Protein AF-A0A4V1XM93-F1 (afdb_monomer_lite)

Sequence (215 aa):
MLFSTPATPYTLFYTGSITNSMTAAALSLLIDNSSDYSNVTWTTPIPRLLREDFILGGEWSLNHITFEDALRRRTGYPRHDLAVTGSARKSLRNLRNQPMSAKPHARYQYCNKMYGAVGYPIETLTGSRLGDSSHSDLLQHHGGIHLAPHAVASDVEGPGSLTLSTVLDYAKYLRVMMREADPMSKAGLRELKTPRMLTALHPRSFVGYANYALG

Structure (mmCIF, N/CA/C/O backbone):
data_AF-A0A4V1XM93-F1
#
_entry.id   AF-A0A4V1XM93-F1
#
loop_
_atom_site.group_PDB
_atom_site.id
_atom_site.type_symbol
_atom_site.label_atom_id
_atom_site.label_alt_id
_atom_site.label_comp_id
_atom_site.label_asym_id
_atom_site.label_entity_id
_atom_site.label_seq_id
_atom_site.pdbx_PDB_ins_code
_atom_site.Cartn_x
_atom_site.Cartn_y
_atom_site.Cartn_z
_atom_site.occupancy
_atom_site.B_iso_or_equiv
_atom_site.auth_seq_id
_atom_site.auth_comp_id
_atom_site.auth_asym_id
_atom_site.auth_atom_id
_atom_site.pdbx_PDB_model_num
ATOM 1 N N . MET A 1 1 ? 8.455 14.456 -27.091 1.00 42.34 1 MET A N 1
ATOM 2 C CA . MET A 1 1 ? 9.880 14.147 -27.333 1.00 42.34 1 MET A CA 1
ATOM 3 C C . MET A 1 1 ? 10.019 12.636 -27.355 1.00 42.34 1 MET A C 1
ATOM 5 O O . MET A 1 1 ? 9.644 12.010 -26.374 1.00 42.34 1 MET A O 1
ATOM 9 N N . LEU A 1 2 ? 10.450 12.050 -28.471 1.00 47.94 2 LEU A N 1
ATOM 10 C CA . LEU A 1 2 ? 10.818 10.632 -28.529 1.00 47.94 2 LEU A CA 1
ATOM 11 C C . LEU A 1 2 ? 12.283 10.533 -28.105 1.00 47.94 2 LEU A C 1
ATOM 13 O O . LEU A 1 2 ? 13.138 11.188 -28.697 1.00 47.94 2 LEU A O 1
ATOM 17 N N . PHE A 1 3 ? 12.547 9.794 -27.032 1.00 60.62 3 PHE A N 1
ATOM 18 C CA . PHE A 1 3 ? 13.890 9.611 -26.497 1.00 60.62 3 PHE A CA 1
ATOM 19 C C . PHE A 1 3 ? 14.729 8.829 -27.516 1.00 60.62 3 PHE A C 1
ATOM 21 O O . PHE A 1 3 ? 14.397 7.699 -27.858 1.00 60.62 3 PHE A O 1
ATOM 28 N N . SER A 1 4 ? 15.802 9.440 -28.021 1.00 82.06 4 SER A N 1
ATOM 29 C CA . SER A 1 4 ? 16.770 8.820 -28.939 1.00 82.06 4 SER A CA 1
ATOM 30 C C . SER A 1 4 ? 17.682 7.796 -28.254 1.00 82.06 4 SER A C 1
ATOM 32 O O . SER A 1 4 ? 18.459 7.114 -28.918 1.00 82.06 4 SER A O 1
ATOM 34 N N . THR A 1 5 ? 17.586 7.673 -26.930 1.00 87.06 5 THR A N 1
ATOM 35 C CA . THR A 1 5 ? 18.328 6.702 -26.128 1.00 87.06 5 THR A CA 1
ATOM 36 C C . THR A 1 5 ? 17.585 5.362 -26.097 1.00 87.06 5 THR A C 1
ATOM 38 O O . THR A 1 5 ? 16.437 5.328 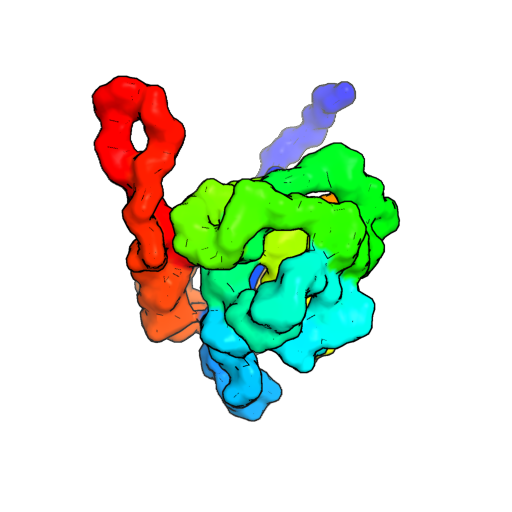-25.644 1.00 87.06 5 THR A O 1
ATOM 41 N N . PRO A 1 6 ? 18.212 4.247 -26.518 1.00 90.44 6 PRO A N 1
ATOM 42 C CA . PRO A 1 6 ? 17.618 2.921 -26.398 1.00 90.44 6 PRO A CA 1
ATOM 43 C C . PRO A 1 6 ? 17.316 2.561 -24.941 1.00 90.44 6 PRO A C 1
ATOM 45 O O . PRO A 1 6 ? 18.121 2.814 -24.043 1.00 90.44 6 PRO A O 1
ATOM 48 N N . ALA A 1 7 ? 16.167 1.928 -24.706 1.00 89.75 7 ALA A N 1
ATOM 49 C CA . ALA A 1 7 ? 15.867 1.350 -23.405 1.00 89.75 7 ALA A CA 1
ATOM 50 C C . ALA A 1 7 ? 16.825 0.185 -23.109 1.00 89.75 7 ALA A C 1
ATOM 52 O O . ALA A 1 7 ? 17.124 -0.634 -23.979 1.00 89.75 7 ALA A O 1
ATOM 53 N N . THR A 1 8 ? 17.276 0.094 -21.863 1.00 90.75 8 THR A N 1
ATOM 54 C CA . THR A 1 8 ? 18.123 -0.991 -21.357 1.00 90.75 8 THR A CA 1
ATOM 55 C C . THR A 1 8 ? 17.427 -1.680 -20.182 1.00 90.75 8 THR A C 1
ATOM 57 O O . THR A 1 8 ? 16.473 -1.126 -19.627 1.00 90.75 8 THR A O 1
ATOM 60 N N . PRO A 1 9 ? 17.907 -2.849 -19.724 1.00 86.69 9 PRO A N 1
ATOM 61 C CA . PRO A 1 9 ? 17.371 -3.484 -18.522 1.00 86.69 9 PRO A CA 1
ATOM 62 C C . PRO A 1 9 ? 17.448 -2.627 -17.247 1.00 86.69 9 PRO A C 1
ATOM 64 O O . PRO A 1 9 ? 16.732 -2.907 -16.291 1.00 86.69 9 PRO A O 1
ATOM 67 N N . TYR A 1 10 ? 18.286 -1.586 -17.242 1.00 82.25 10 TYR A N 1
ATOM 68 C CA . TYR A 1 10 ? 18.469 -0.643 -16.135 1.00 82.25 10 TYR A CA 1
ATOM 69 C C . TYR A 1 10 ? 17.648 0.643 -16.294 1.00 82.25 10 TYR A C 1
ATOM 71 O O . TYR A 1 10 ? 17.675 1.505 -15.420 1.00 82.25 10 TYR A O 1
ATOM 79 N N . THR A 1 11 ? 16.929 0.803 -17.410 1.00 81.00 11 THR A N 1
ATOM 80 C CA . THR A 1 11 ? 16.047 1.953 -17.610 1.00 81.00 11 THR A CA 1
ATOM 81 C C . THR A 1 11 ? 14.931 1.934 -16.568 1.00 81.00 11 THR A C 1
ATOM 83 O O . THR A 1 11 ? 14.305 0.902 -16.326 1.00 81.00 11 THR A O 1
ATOM 86 N N . LEU A 1 12 ? 14.687 3.095 -15.962 1.00 79.81 12 LEU A N 1
ATOM 87 C CA . LEU A 1 12 ? 13.629 3.293 -14.982 1.00 79.81 12 LEU A CA 1
ATOM 88 C C . LEU A 1 12 ? 12.298 3.587 -15.672 1.00 79.81 12 LEU A C 1
ATOM 90 O O . LEU A 1 12 ? 12.212 4.467 -16.528 1.00 79.81 12 LEU A O 1
ATOM 94 N N . PHE A 1 13 ? 11.255 2.874 -15.257 1.00 77.06 13 PHE A N 1
ATOM 95 C CA . PHE A 1 13 ? 9.895 3.024 -15.762 1.00 77.06 13 PHE A CA 1
ATOM 96 C C . PHE A 1 13 ? 8.937 3.378 -14.636 1.00 77.06 13 PHE A C 1
ATOM 98 O O . PHE A 1 13 ? 8.994 2.774 -13.567 1.00 77.06 13 PHE A O 1
ATOM 105 N N . TYR A 1 14 ? 7.998 4.287 -14.901 1.00 73.06 14 TYR A N 1
ATOM 106 C CA . TYR A 1 14 ? 6.828 4.462 -14.045 1.00 73.06 14 TYR A CA 1
ATOM 107 C C . TYR A 1 14 ? 6.003 3.177 -14.048 1.00 73.06 14 TYR A C 1
ATOM 109 O O . TYR A 1 14 ? 5.502 2.759 -15.090 1.00 73.06 14 TYR A O 1
ATOM 117 N N . THR A 1 15 ? 5.859 2.551 -12.882 1.00 71.56 15 THR A N 1
ATOM 118 C CA . THR A 1 15 ? 5.181 1.249 -12.772 1.00 71.56 15 THR A CA 1
ATOM 119 C C . THR A 1 15 ? 3.669 1.362 -12.555 1.00 71.56 15 THR A C 1
ATOM 121 O O . THR A 1 15 ? 2.949 0.366 -12.645 1.00 71.56 15 THR A O 1
ATOM 124 N N . GLY A 1 16 ? 3.157 2.576 -12.325 1.00 74.50 16 GLY A N 1
ATOM 125 C CA . GLY A 1 16 ? 1.724 2.827 -12.177 1.00 74.50 16 GLY A CA 1
ATOM 126 C C . GLY A 1 16 ? 1.102 1.959 -11.083 1.00 74.50 16 GLY A C 1
ATOM 127 O O . GLY A 1 16 ? 1.649 1.801 -9.999 1.00 74.50 16 GLY A O 1
ATOM 128 N N . SER A 1 17 ? -0.042 1.338 -11.370 1.0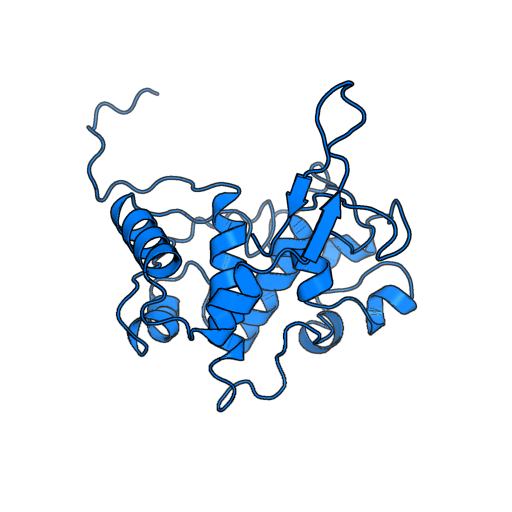0 78.69 17 SER A N 1
ATOM 129 C CA . SER A 1 17 ? -0.763 0.531 -10.377 1.00 78.69 17 SER A CA 1
ATOM 130 C C . SER A 1 17 ? -0.048 -0.752 -9.939 1.00 78.69 17 SER A C 1
ATOM 132 O O . SER A 1 17 ? -0.497 -1.356 -8.970 1.00 78.69 17 SER A O 1
ATOM 134 N N . ILE A 1 18 ? 1.061 -1.155 -10.573 1.00 77.44 18 ILE A N 1
ATOM 135 C CA . ILE A 1 18 ? 1.904 -2.256 -10.071 1.00 77.44 18 ILE A CA 1
ATOM 136 C C . ILE A 1 18 ? 2.469 -1.909 -8.686 1.00 77.44 18 ILE A C 1
ATOM 138 O O . ILE A 1 18 ? 2.634 -2.802 -7.852 1.00 77.44 18 ILE A O 1
ATOM 142 N N . THR A 1 19 ? 2.671 -0.616 -8.399 1.00 77.06 19 THR A N 1
ATOM 143 C CA . THR A 1 19 ? 3.063 -0.128 -7.073 1.00 77.06 19 THR A CA 1
ATOM 144 C C . THR A 1 19 ? 2.167 -0.685 -5.964 1.00 77.06 19 THR A C 1
ATOM 146 O O . THR A 1 19 ? 2.676 -1.049 -4.912 1.00 77.06 19 THR A O 1
ATOM 149 N N . ASN A 1 20 ? 0.865 -0.865 -6.215 1.00 83.69 20 ASN A N 1
ATOM 150 C CA . ASN A 1 20 ? -0.083 -1.407 -5.239 1.00 83.69 20 ASN A CA 1
ATOM 151 C C . ASN A 1 20 ? 0.343 -2.785 -4.703 1.00 83.69 20 ASN A C 1
ATOM 153 O O . ASN A 1 20 ? 0.299 -3.034 -3.499 1.00 83.69 20 ASN A O 1
ATOM 157 N N . SER A 1 21 ? 0.773 -3.672 -5.602 1.00 83.62 21 SER A N 1
ATOM 158 C CA . SER A 1 21 ? 1.198 -5.033 -5.263 1.00 83.62 21 SER A CA 1
ATOM 159 C C . SER A 1 21 ? 2.528 -5.030 -4.499 1.00 83.62 21 SER A C 1
ATOM 161 O O . SER A 1 21 ? 2.705 -5.764 -3.526 1.00 83.62 21 SER A O 1
ATOM 163 N N . MET A 1 22 ? 3.437 -4.118 -4.860 1.00 81.12 22 MET A N 1
ATOM 164 C CA . MET A 1 22 ? 4.691 -3.911 -4.130 1.00 81.12 22 MET A CA 1
ATOM 165 C C . MET A 1 22 ? 4.457 -3.322 -2.730 1.00 81.12 22 MET A C 1
ATOM 167 O O . MET A 1 22 ? 5.090 -3.764 -1.778 1.00 81.12 22 MET A O 1
ATOM 171 N N . THR A 1 23 ? 3.519 -2.383 -2.570 1.00 83.69 23 THR A N 1
ATOM 172 C CA . THR A 1 23 ? 3.128 -1.840 -1.258 1.00 83.69 23 THR A CA 1
ATOM 173 C C . THR A 1 23 ? 2.527 -2.922 -0.360 1.00 83.69 23 THR A C 1
ATOM 175 O O . THR A 1 23 ? 2.854 -2.982 0.823 1.00 83.69 23 THR A O 1
ATOM 178 N N . ALA A 1 24 ? 1.692 -3.810 -0.910 1.00 87.50 24 ALA A N 1
ATOM 179 C CA . ALA A 1 24 ? 1.161 -4.950 -0.163 1.00 87.50 24 ALA A CA 1
ATOM 180 C C . ALA A 1 24 ? 2.278 -5.917 0.272 1.00 87.50 24 ALA A C 1
ATOM 182 O O . ALA A 1 24 ? 2.291 -6.367 1.416 1.00 87.50 24 ALA A O 1
ATOM 183 N N . ALA A 1 25 ? 3.249 -6.184 -0.606 1.00 85.44 25 ALA A N 1
ATOM 184 C CA . ALA A 1 25 ? 4.416 -7.001 -0.278 1.00 85.44 25 ALA A CA 1
ATOM 185 C C . ALA A 1 25 ? 5.298 -6.365 0.809 1.00 85.44 25 ALA A C 1
ATOM 187 O O . ALA A 1 25 ? 5.724 -7.059 1.729 1.00 85.44 25 ALA A O 1
ATOM 188 N N . ALA A 1 26 ? 5.515 -5.048 0.760 1.00 83.19 26 ALA A N 1
ATOM 189 C CA . ALA A 1 26 ? 6.246 -4.327 1.800 1.00 83.19 26 ALA A CA 1
ATOM 190 C C . ALA A 1 26 ? 5.540 -4.419 3.163 1.00 83.19 26 ALA A C 1
ATOM 192 O O . ALA A 1 26 ? 6.191 -4.675 4.173 1.00 83.19 26 ALA A O 1
ATOM 193 N N . LEU A 1 27 ? 4.205 -4.293 3.195 1.00 86.88 27 LEU A N 1
ATOM 194 C CA . LEU A 1 27 ? 3.438 -4.514 4.423 1.00 86.88 27 LEU A CA 1
ATOM 195 C C . LEU A 1 27 ? 3.586 -5.955 4.929 1.00 86.88 27 LEU A C 1
ATOM 197 O O . LEU A 1 27 ? 3.751 -6.160 6.127 1.00 86.88 27 LEU A O 1
ATOM 201 N N . SER A 1 28 ? 3.548 -6.943 4.030 1.00 89.31 28 SER A N 1
ATOM 202 C CA . SER A 1 28 ? 3.735 -8.350 4.400 1.00 89.31 28 SER A CA 1
ATOM 203 C C . SER A 1 28 ? 5.084 -8.582 5.077 1.00 89.31 28 SER A C 1
ATOM 205 O O . SER A 1 28 ? 5.140 -9.264 6.091 1.00 89.31 28 SER A O 1
ATOM 207 N N . LEU A 1 29 ? 6.156 -7.998 4.539 1.00 85.56 29 LEU A N 1
ATOM 208 C CA . LEU A 1 29 ? 7.497 -8.104 5.117 1.00 85.56 29 LEU A CA 1
ATOM 209 C C . LEU A 1 29 ? 7.592 -7.408 6.478 1.00 85.56 29 LEU A C 1
ATOM 211 O O . LEU A 1 29 ? 8.213 -7.938 7.394 1.00 85.56 29 LEU A O 1
ATOM 215 N N . LEU A 1 30 ? 6.934 -6.255 6.631 1.00 85.56 30 LEU A N 1
ATOM 216 C CA . LEU A 1 30 ? 6.854 -5.551 7.910 1.00 85.56 30 LEU A CA 1
ATOM 217 C C . LEU A 1 30 ? 6.145 -6.397 8.981 1.00 85.56 30 LEU A C 1
ATOM 219 O O . LEU A 1 30 ? 6.604 -6.450 10.116 1.00 85.56 30 LEU A O 1
ATOM 223 N N . ILE A 1 31 ? 5.046 -7.068 8.615 1.00 89.88 31 ILE A N 1
ATOM 224 C CA . ILE A 1 31 ? 4.292 -7.967 9.506 1.00 89.88 31 ILE A CA 1
ATOM 225 C C . ILE A 1 31 ? 5.114 -9.216 9.852 1.00 89.88 31 ILE A C 1
ATOM 227 O O . ILE A 1 31 ? 5.106 -9.651 11.002 1.00 89.88 31 ILE A O 1
ATOM 231 N N . ASP A 1 32 ? 5.829 -9.780 8.875 1.00 85.75 32 ASP A N 1
ATOM 232 C CA . ASP A 1 32 ? 6.702 -10.938 9.084 1.00 85.75 32 ASP A CA 1
ATOM 233 C C . ASP A 1 32 ? 7.858 -10.607 10.049 1.00 85.75 32 ASP A C 1
ATOM 235 O O . ASP A 1 32 ? 8.253 -11.461 10.845 1.00 85.75 32 ASP A O 1
ATOM 239 N N . ASN A 1 33 ? 8.351 -9.360 10.061 1.00 82.56 33 ASN A N 1
ATOM 240 C CA . ASN A 1 33 ? 9.288 -8.865 11.075 1.00 82.56 33 ASN A CA 1
ATOM 241 C C . ASN A 1 33 ? 8.564 -8.467 12.381 1.00 82.56 33 ASN A C 1
ATOM 243 O O . ASN A 1 33 ? 8.658 -7.343 12.886 1.00 82.56 33 ASN A O 1
ATOM 247 N N . SER A 1 34 ? 7.830 -9.418 12.961 1.00 79.38 34 SER A N 1
ATOM 248 C CA . SER A 1 34 ? 7.050 -9.196 14.180 1.00 79.38 34 SER A CA 1
ATOM 249 C C . SER A 1 34 ? 7.910 -8.897 15.414 1.00 79.38 34 SER A C 1
ATOM 251 O O . SER A 1 34 ? 7.378 -8.402 16.404 1.00 79.38 34 SER A O 1
ATOM 253 N N . SER A 1 35 ? 9.214 -9.202 15.390 1.00 81.44 35 SER A N 1
ATOM 254 C CA . SER A 1 35 ? 10.149 -8.834 16.465 1.00 81.44 35 SER A CA 1
ATOM 255 C C . SER A 1 35 ? 10.233 -7.323 16.649 1.00 81.44 35 SER A C 1
ATOM 257 O O . SER A 1 35 ? 10.148 -6.846 17.780 1.00 81.44 35 SER A O 1
ATOM 259 N N . ASP A 1 36 ? 10.319 -6.583 15.543 1.00 80.94 36 ASP A N 1
ATOM 260 C CA . ASP A 1 36 ? 10.442 -5.125 15.564 1.00 80.94 36 ASP A CA 1
ATOM 261 C C . ASP A 1 36 ? 9.067 -4.435 15.478 1.00 80.94 36 ASP A C 1
ATOM 263 O O . ASP A 1 36 ? 8.883 -3.335 16.002 1.00 80.94 36 ASP A O 1
ATOM 267 N N . TYR A 1 37 ? 8.069 -5.100 14.876 1.00 85.50 37 TYR A N 1
ATOM 268 C CA . TYR A 1 37 ? 6.752 -4.522 14.565 1.00 85.50 37 TYR A CA 1
ATOM 269 C C . TYR A 1 37 ? 5.565 -5.355 15.081 1.00 85.50 37 TYR A C 1
ATOM 271 O O . TYR A 1 37 ? 4.537 -5.480 14.417 1.00 85.50 37 TYR A O 1
ATOM 279 N N . SER A 1 38 ? 5.668 -5.903 16.297 1.00 85.44 38 SER A N 1
ATOM 280 C CA . SER A 1 38 ? 4.661 -6.802 16.910 1.00 85.44 38 SER A CA 1
ATOM 281 C C . SER A 1 38 ? 3.220 -6.265 16.980 1.00 85.44 38 SER A C 1
ATOM 283 O O . SER A 1 38 ? 2.271 -7.032 17.138 1.00 85.44 38 SER A O 1
ATOM 285 N N . ASN A 1 39 ? 3.023 -4.951 16.870 1.00 86.88 39 ASN A N 1
ATOM 286 C CA . ASN A 1 39 ? 1.716 -4.294 16.889 1.00 86.88 39 ASN A CA 1
ATOM 287 C C . ASN A 1 39 ? 1.097 -4.090 15.489 1.00 86.88 39 ASN A C 1
ATOM 289 O O . ASN A 1 39 ? -0.008 -3.538 15.378 1.00 86.88 39 ASN A O 1
ATOM 293 N N . VAL A 1 40 ? 1.784 -4.515 14.427 1.00 91.62 40 VAL A N 1
ATOM 294 C CA . VAL A 1 40 ? 1.336 -4.383 13.040 1.00 91.62 40 VAL A CA 1
ATOM 295 C C . VAL A 1 40 ? 0.886 -5.739 12.511 1.00 91.62 40 VAL A C 1
ATOM 297 O O . VAL A 1 40 ? 1.632 -6.706 12.466 1.00 91.62 40 VAL A O 1
ATOM 300 N N . THR A 1 41 ? -0.373 -5.798 12.094 1.00 94.00 41 THR A N 1
ATOM 301 C CA . THR A 1 41 ? -1.022 -6.966 11.494 1.00 94.00 41 THR A CA 1
ATOM 302 C C . THR A 1 41 ? -1.909 -6.494 10.345 1.00 94.00 41 THR A C 1
ATOM 304 O O . THR A 1 41 ? -2.243 -5.308 10.263 1.00 94.00 41 THR A O 1
ATOM 307 N N . TRP A 1 42 ? -2.374 -7.408 9.492 1.00 94.12 42 TRP A N 1
ATOM 308 C CA . TRP A 1 42 ? -3.324 -7.090 8.415 1.00 94.12 42 TRP A CA 1
ATOM 309 C C . TRP A 1 42 ? -4.603 -6.406 8.925 1.00 94.12 42 TRP A C 1
ATOM 311 O O . TRP A 1 42 ? -5.160 -5.529 8.264 1.00 94.12 42 TRP A O 1
ATOM 321 N N . THR A 1 43 ? -5.036 -6.757 10.135 1.00 95.00 43 THR A N 1
ATOM 322 C CA . THR A 1 43 ? -6.234 -6.219 10.791 1.00 95.00 43 THR A CA 1
ATOM 323 C C . THR A 1 43 ? -5.952 -5.017 11.693 1.00 95.00 43 THR A C 1
ATOM 325 O O . THR A 1 43 ? -6.856 -4.544 12.377 1.00 95.00 43 THR A O 1
ATOM 328 N N . THR A 1 44 ? -4.720 -4.501 11.733 1.00 95.38 44 THR A N 1
ATOM 329 C CA . THR A 1 44 ? -4.410 -3.308 12.529 1.00 95.38 44 THR A CA 1
ATOM 330 C C . THR A 1 44 ? -5.149 -2.094 11.945 1.00 95.38 44 THR A C 1
ATOM 332 O O . THR A 1 44 ? -5.014 -1.825 10.747 1.00 95.38 44 THR A O 1
ATOM 335 N N . PRO A 1 45 ? -5.913 -1.333 12.757 1.00 94.50 45 PRO A N 1
ATOM 336 C CA . PRO A 1 45 ? -6.548 -0.106 12.290 1.00 94.50 45 PRO A CA 1
ATOM 337 C C . PRO A 1 45 ? -5.506 0.951 11.906 1.00 94.50 45 PRO A C 1
ATOM 339 O O . PRO A 1 45 ? -4.716 1.381 12.748 1.00 94.50 45 PRO A O 1
ATOM 342 N N . ILE A 1 46 ? -5.530 1.416 10.655 1.00 91.44 46 ILE A N 1
ATOM 343 C CA . ILE A 1 46 ? -4.597 2.437 10.143 1.00 91.44 46 ILE A CA 1
ATOM 344 C C . ILE A 1 46 ? -4.647 3.737 10.974 1.00 91.44 46 ILE A C 1
ATOM 346 O O . ILE A 1 46 ? -3.582 4.264 11.312 1.00 91.44 46 ILE A O 1
ATOM 350 N N . PRO A 1 47 ? -5.829 4.255 11.382 1.00 89.69 47 PRO A N 1
ATOM 351 C CA . PRO A 1 47 ? -5.901 5.472 12.194 1.00 89.69 47 PRO A CA 1
ATOM 352 C C . PRO A 1 47 ? -5.145 5.381 13.528 1.00 89.69 47 PRO A C 1
ATOM 354 O O . PRO A 1 47 ? -4.661 6.395 14.030 1.00 89.69 47 PRO A O 1
ATOM 357 N N . ARG A 1 48 ? -4.970 4.174 14.091 1.00 89.62 48 ARG A N 1
ATOM 358 C CA . ARG A 1 48 ? -4.190 3.968 15.323 1.00 89.62 48 ARG A CA 1
ATOM 359 C C . ARG A 1 48 ? -2.713 4.318 15.133 1.00 89.62 48 ARG A C 1
ATOM 361 O O . ARG A 1 48 ? -2.079 4.747 16.093 1.00 89.62 48 ARG A O 1
ATOM 368 N N . LEU A 1 49 ? -2.190 4.135 13.920 1.00 88.00 49 LEU A N 1
ATOM 369 C CA . LEU A 1 49 ? -0.787 4.366 13.574 1.00 88.00 49 LEU A CA 1
ATOM 370 C C . LEU A 1 49 ? -0.535 5.797 13.088 1.00 88.00 49 LEU A C 1
ATOM 372 O O . LEU A 1 49 ? 0.538 6.339 13.324 1.00 88.00 49 LEU A O 1
ATOM 376 N N . LEU A 1 50 ? -1.522 6.412 12.428 1.00 81.38 50 LEU A N 1
ATOM 377 C CA . LEU A 1 50 ? -1.348 7.690 11.728 1.00 81.38 50 LEU A CA 1
ATOM 378 C C . LEU A 1 50 ? -2.107 8.881 12.319 1.00 81.38 50 LEU A C 1
ATOM 380 O O . LEU A 1 50 ? -1.938 9.981 11.803 1.00 81.38 50 LEU A O 1
ATOM 384 N N . ARG A 1 51 ? -2.948 8.674 13.343 1.00 71.62 51 ARG A N 1
ATOM 385 C CA . ARG A 1 51 ? -3.796 9.659 14.054 1.00 71.62 51 ARG A CA 1
ATOM 386 C C . ARG A 1 51 ? -3.998 11.006 13.338 1.00 71.62 51 ARG A C 1
ATOM 388 O O . ARG A 1 51 ? -4.961 11.164 12.597 1.00 71.62 51 ARG A O 1
ATOM 395 N N . GLU A 1 52 ? -3.090 11.964 13.533 1.00 79.25 52 GLU A N 1
ATOM 396 C CA . GLU A 1 52 ? -3.212 13.344 13.029 1.00 79.25 52 GLU A CA 1
ATOM 397 C C . GLU A 1 52 ? -3.231 13.463 11.494 1.00 79.25 52 GLU A C 1
ATOM 399 O O . GLU A 1 52 ? -3.827 14.385 10.919 1.00 79.25 52 GLU A O 1
ATOM 404 N N . ASP A 1 53 ? -2.569 12.528 10.813 1.00 80.62 53 ASP A N 1
ATOM 405 C CA . ASP A 1 53 ? -2.361 12.534 9.369 1.00 80.62 53 ASP A CA 1
ATOM 406 C C . ASP A 1 53 ? -3.408 11.718 8.601 1.00 80.62 53 ASP A C 1
ATOM 408 O O . ASP A 1 53 ? -3.620 11.978 7.414 1.00 80.62 53 ASP A O 1
ATOM 412 N N . PHE A 1 54 ? -4.124 10.806 9.269 1.00 85.56 54 PHE A N 1
ATOM 413 C CA . PHE A 1 54 ? -5.149 9.963 8.653 1.00 85.56 54 PHE A CA 1
ATOM 414 C C . PHE A 1 54 ? -6.474 10.035 9.412 1.00 85.56 54 PHE A C 1
ATOM 416 O O . PHE A 1 54 ? -6.726 9.294 10.360 1.00 85.56 54 PHE A O 1
ATOM 423 N N . ILE A 1 55 ? -7.341 10.929 8.938 1.00 86.50 55 ILE A N 1
ATOM 424 C CA . ILE A 1 55 ? -8.688 11.134 9.467 1.00 86.50 55 ILE A CA 1
ATOM 425 C C . ILE A 1 55 ? -9.679 10.826 8.344 1.00 86.50 55 ILE A C 1
ATOM 427 O O . ILE A 1 55 ? -9.622 11.434 7.275 1.00 86.50 55 ILE A O 1
ATOM 431 N N . LEU A 1 56 ? -10.571 9.871 8.593 1.00 87.19 56 LEU A N 1
ATOM 432 C CA . LEU A 1 56 ? -11.683 9.492 7.729 1.00 87.19 56 LEU A CA 1
ATOM 433 C C . LEU A 1 56 ? -13.001 10.095 8.231 1.00 87.19 56 LEU A C 1
ATOM 435 O O . LEU A 1 56 ? -13.137 10.491 9.385 1.00 87.19 56 LEU A O 1
ATOM 439 N N . GLY A 1 57 ? -13.989 10.148 7.349 1.00 81.75 57 GLY A N 1
ATOM 440 C CA . GLY A 1 57 ? -15.351 10.532 7.670 1.00 81.75 57 GLY A CA 1
ATOM 441 C C . GLY A 1 57 ? -16.057 9.415 8.433 1.00 81.75 57 GLY A C 1
ATOM 442 O O . GLY A 1 57 ? -16.047 8.257 8.010 1.00 81.75 57 GLY A O 1
ATOM 443 N N . GLY A 1 58 ? -16.709 9.785 9.533 1.00 82.31 58 GLY A N 1
ATOM 444 C CA . GLY A 1 58 ? -17.474 8.875 10.381 1.00 82.31 58 GLY A CA 1
ATOM 445 C C . GLY A 1 58 ? -16.636 8.225 11.484 1.00 82.31 58 GLY A C 1
ATOM 446 O O . GLY A 1 58 ? -15.566 7.668 11.243 1.00 82.31 58 GLY A O 1
ATOM 447 N N . GLU A 1 59 ? -17.174 8.254 12.703 1.00 85.69 59 GLU A N 1
ATOM 448 C CA . GLU A 1 59 ? -16.526 7.734 13.913 1.00 85.69 59 GLU A CA 1
ATOM 449 C C . GLU A 1 59 ? -16.156 6.251 13.799 1.00 85.69 59 GLU A C 1
ATOM 451 O O . GLU A 1 59 ? -15.076 5.838 14.215 1.00 85.69 59 GLU A O 1
ATOM 456 N N . TRP A 1 60 ? -17.009 5.438 13.169 1.00 89.31 60 TRP A N 1
ATOM 457 C CA . TRP A 1 60 ? -16.702 4.025 12.970 1.00 89.31 60 TRP A CA 1
ATOM 458 C C . TRP A 1 60 ? -15.458 3.837 12.089 1.00 89.31 60 TRP A C 1
ATOM 460 O O . TRP A 1 60 ? -14.548 3.100 12.465 1.00 89.31 60 TRP A O 1
ATOM 470 N N . SER A 1 61 ? -15.372 4.539 10.955 1.00 87.31 61 SER A N 1
ATOM 471 C CA . SER A 1 61 ? -14.251 4.405 10.015 1.00 87.31 61 SER A CA 1
ATOM 472 C C . SER A 1 61 ? -12.925 4.849 10.634 1.00 87.31 61 SER A C 1
ATOM 474 O O . SER A 1 61 ? -11.891 4.228 10.394 1.00 87.31 61 SER A O 1
ATOM 476 N N . LEU A 1 62 ? -12.968 5.883 11.477 1.00 86.62 62 LEU A N 1
ATOM 477 C CA . LEU A 1 62 ? -11.819 6.385 12.234 1.00 86.62 62 LEU A CA 1
ATOM 478 C C . LEU A 1 62 ? -11.259 5.396 13.255 1.00 86.62 62 LEU A C 1
ATOM 480 O O . LEU A 1 62 ? -10.114 5.545 13.661 1.00 86.62 62 LEU A O 1
ATOM 484 N N . ASN A 1 63 ? -12.034 4.396 13.663 1.00 89.44 63 ASN A N 1
ATOM 485 C CA . ASN A 1 63 ? -11.613 3.442 14.684 1.00 89.44 63 ASN A CA 1
ATOM 486 C C . ASN A 1 63 ? -11.368 2.031 14.131 1.00 89.44 63 ASN A C 1
ATOM 488 O O . ASN A 1 63 ? -10.616 1.269 14.733 1.00 89.44 63 ASN A O 1
ATOM 492 N N . HIS A 1 64 ? -11.964 1.683 12.984 1.00 92.25 64 HIS A N 1
ATOM 493 C CA . HIS A 1 64 ? -12.047 0.288 12.538 1.00 92.25 64 HIS A CA 1
ATOM 494 C C . HIS A 1 64 ? -11.472 0.007 11.144 1.00 92.25 64 HIS A C 1
ATOM 496 O O . HIS A 1 64 ? -11.324 -1.161 10.805 1.00 92.25 64 HIS A O 1
ATOM 502 N N . ILE A 1 65 ? -11.135 1.015 10.324 1.00 94.25 65 ILE A N 1
ATOM 503 C CA . ILE A 1 65 ? -10.554 0.753 8.993 1.00 94.25 65 ILE A CA 1
ATOM 504 C C . ILE A 1 65 ? -9.137 0.191 9.126 1.00 94.25 65 ILE A C 1
ATOM 506 O O . ILE A 1 65 ? -8.231 0.854 9.637 1.00 94.25 65 ILE A O 1
ATOM 510 N N . THR A 1 66 ? -8.957 -1.029 8.624 1.00 95.50 66 THR A N 1
ATOM 511 C CA . THR A 1 66 ? -7.711 -1.803 8.704 1.00 95.50 66 THR A CA 1
ATOM 512 C C . THR A 1 66 ? -6.847 -1.693 7.444 1.00 95.50 66 THR A C 1
ATOM 514 O O . THR A 1 66 ? -7.297 -1.199 6.404 1.00 95.50 66 THR A O 1
ATOM 517 N N . PHE A 1 67 ? -5.606 -2.192 7.506 1.00 94.38 67 PHE A N 1
ATOM 518 C CA . PHE A 1 67 ? -4.778 -2.378 6.307 1.00 94.38 67 PHE A CA 1
ATOM 519 C C . PHE A 1 67 ? -5.449 -3.288 5.279 1.00 94.38 67 PHE A C 1
ATOM 521 O O . PHE A 1 67 ? -5.466 -2.965 4.089 1.00 94.38 67 PHE A O 1
ATOM 528 N N . GLU A 1 68 ? -6.051 -4.388 5.735 1.00 94.31 68 GLU A N 1
ATOM 529 C CA . GLU A 1 68 ? -6.785 -5.304 4.868 1.00 94.31 68 GLU A CA 1
ATOM 530 C C . GLU A 1 68 ? -7.923 -4.577 4.138 1.00 94.31 68 GLU A C 1
ATOM 532 O O . GLU A 1 68 ? -8.070 -4.736 2.928 1.00 94.31 68 GLU A O 1
ATOM 537 N N . ASP A 1 69 ? -8.678 -3.715 4.829 1.00 94.56 69 ASP A N 1
ATOM 538 C CA . ASP A 1 69 ? -9.763 -2.920 4.239 1.00 94.56 69 ASP A CA 1
ATOM 539 C C . ASP A 1 69 ? -9.306 -1.970 3.139 1.00 94.56 69 ASP A C 1
ATOM 541 O O . ASP A 1 69 ? -9.986 -1.835 2.112 1.00 94.56 69 ASP A O 1
ATOM 545 N N . ALA A 1 70 ? -8.167 -1.313 3.354 1.00 92.25 70 ALA A N 1
ATOM 546 C CA . ALA A 1 70 ? -7.563 -0.412 2.386 1.00 92.25 70 ALA A CA 1
ATOM 547 C C . ALA A 1 70 ? -7.078 -1.175 1.143 1.00 92.25 70 ALA A C 1
ATOM 549 O O . ALA A 1 70 ? -7.457 -0.821 0.021 1.00 92.25 70 ALA A O 1
ATOM 550 N N . LEU A 1 71 ? -6.327 -2.264 1.337 1.00 91.38 71 LEU A N 1
ATOM 551 C CA . LEU A 1 71 ? -5.789 -3.096 0.255 1.00 91.38 71 LEU A CA 1
ATOM 552 C C . LEU A 1 71 ? -6.895 -3.768 -0.562 1.00 91.38 71 LEU A C 1
ATOM 554 O O . LEU A 1 71 ? -6.848 -3.785 -1.792 1.00 91.38 71 LEU A O 1
ATOM 558 N N . ARG A 1 72 ? -7.952 -4.244 0.101 1.00 90.44 72 ARG A N 1
ATOM 559 C CA . ARG A 1 72 ? -9.120 -4.832 -0.561 1.00 90.44 72 ARG A CA 1
ATOM 560 C C . ARG A 1 72 ? -10.128 -3.787 -1.049 1.00 90.44 72 ARG A C 1
ATOM 562 O O . ARG A 1 72 ? -11.201 -4.161 -1.494 1.00 90.44 72 ARG A O 1
ATOM 569 N N . ARG A 1 73 ? -9.837 -2.479 -1.009 1.00 90.19 73 ARG A N 1
ATOM 570 C CA . ARG A 1 73 ? -10.710 -1.431 -1.590 1.00 90.19 73 ARG A CA 1
ATOM 571 C C . ARG A 1 73 ? -12.127 -1.392 -0.988 1.00 90.19 73 ARG A C 1
ATOM 573 O O . ARG A 1 73 ? -13.107 -1.155 -1.699 1.00 90.19 73 ARG A O 1
ATOM 580 N N . ARG A 1 74 ? -12.263 -1.651 0.317 1.00 92.06 74 ARG A N 1
ATOM 581 C CA . ARG A 1 74 ? -13.561 -1.784 1.020 1.00 92.06 74 ARG A CA 1
ATOM 582 C C . ARG A 1 74 ? -13.796 -0.704 2.072 1.00 92.06 74 ARG A C 1
ATOM 584 O O . ARG A 1 74 ? -14.606 -0.885 2.973 1.00 92.06 74 ARG A O 1
ATOM 591 N N . THR A 1 75 ? -13.139 0.439 1.938 1.00 92.81 75 THR A N 1
ATOM 592 C CA . THR A 1 75 ? -13.225 1.538 2.911 1.00 92.81 75 THR A CA 1
ATOM 593 C C . THR A 1 75 ? -14.444 2.447 2.725 1.00 92.81 75 THR A C 1
ATOM 595 O O . THR A 1 75 ? -14.719 3.266 3.592 1.00 92.81 75 THR A O 1
ATOM 598 N N . GLY A 1 76 ? -15.179 2.325 1.611 1.00 92.19 76 GLY A N 1
ATOM 599 C CA . GLY A 1 76 ? -16.318 3.200 1.275 1.00 92.19 76 GLY A CA 1
ATOM 600 C C . GLY A 1 76 ? -15.933 4.505 0.559 1.00 92.19 76 GLY A C 1
ATOM 601 O O . GLY A 1 76 ? -16.805 5.278 0.140 1.00 92.19 76 GLY A O 1
ATOM 602 N N . TYR A 1 77 ? -14.630 4.738 0.378 1.00 91.75 77 TYR A N 1
ATOM 603 C CA . TYR A 1 77 ? -14.093 5.881 -0.352 1.00 91.75 77 TYR A CA 1
ATOM 604 C C . TYR A 1 77 ? -13.962 5.579 -1.851 1.00 91.75 77 TYR A C 1
ATOM 606 O O . TYR A 1 77 ? -13.286 4.617 -2.223 1.00 91.75 77 TYR A O 1
ATOM 614 N N . PRO A 1 78 ? -14.578 6.386 -2.734 1.00 89.38 78 PRO A N 1
ATOM 615 C CA . PRO A 1 78 ? -14.322 6.321 -4.167 1.00 89.38 78 PRO A CA 1
ATOM 616 C C . PRO A 1 78 ? -12.950 6.927 -4.523 1.00 89.38 78 PRO A C 1
ATOM 618 O O . PRO A 1 78 ? -12.166 7.326 -3.664 1.00 89.38 78 PRO A O 1
ATOM 621 N N . ARG A 1 79 ? -12.651 6.990 -5.822 1.00 83.94 79 ARG A N 1
ATOM 622 C CA . ARG A 1 79 ? -11.351 7.413 -6.361 1.00 83.94 79 ARG A CA 1
ATOM 623 C C . ARG A 1 79 ? -10.867 8.793 -5.891 1.00 83.94 79 ARG A C 1
ATOM 625 O O . ARG A 1 79 ? -9.720 8.921 -5.474 1.00 83.94 79 ARG A O 1
ATOM 632 N N . HIS A 1 80 ? -11.745 9.800 -5.926 1.00 85.06 80 HIS A N 1
ATOM 633 C CA . HIS A 1 80 ? -11.407 11.209 -5.666 1.00 85.06 80 HIS A CA 1
ATOM 634 C C . HIS A 1 80 ? -10.183 11.706 -6.466 1.00 85.06 80 HIS A C 1
ATOM 636 O O . HIS A 1 80 ? -9.361 12.453 -5.934 1.00 85.06 80 HIS A O 1
ATOM 642 N N . ASP A 1 81 ? -10.053 11.298 -7.734 1.00 78.75 81 ASP A N 1
ATOM 643 C CA . ASP A 1 81 ? -8.864 11.580 -8.561 1.00 78.75 81 ASP A CA 1
ATOM 644 C C . ASP A 1 81 ? -8.602 13.087 -8.722 1.00 78.75 81 ASP A C 1
ATOM 646 O O . ASP A 1 81 ? -7.459 13.529 -8.710 1.00 78.75 81 ASP A O 1
ATOM 650 N N . LEU A 1 82 ? -9.663 13.901 -8.774 1.00 78.88 82 LEU A N 1
ATOM 651 C CA . LEU A 1 82 ? -9.562 15.360 -8.899 1.00 78.88 82 LEU A CA 1
ATOM 652 C C . LEU A 1 82 ? -9.194 16.072 -7.588 1.00 78.88 82 LEU A C 1
ATOM 654 O O . LEU A 1 82 ? -8.870 17.257 -7.604 1.00 78.88 82 LEU A O 1
ATOM 658 N N . ALA A 1 83 ? -9.216 15.376 -6.447 1.00 80.56 83 ALA A N 1
ATOM 659 C CA . ALA A 1 83 ? -8.796 15.924 -5.158 1.00 80.56 83 ALA A CA 1
ATOM 660 C C . ALA A 1 83 ? -7.266 15.859 -5.023 1.00 80.56 83 ALA A C 1
ATOM 662 O O . ALA A 1 83 ? -6.720 15.212 -4.119 1.00 80.56 83 ALA A O 1
ATOM 663 N N . VAL A 1 84 ? -6.585 16.483 -5.982 1.00 70.38 84 VAL A N 1
ATOM 664 C CA . VAL A 1 84 ? -5.131 16.559 -6.064 1.00 70.38 84 VAL A CA 1
ATOM 665 C C . VAL A 1 84 ? -4.629 17.477 -4.965 1.00 70.38 84 VAL A C 1
ATOM 667 O O . VAL A 1 84 ? -5.126 18.585 -4.770 1.00 70.38 84 VAL A O 1
ATOM 670 N N . THR A 1 85 ? -3.623 17.019 -4.236 1.00 67.94 85 THR A N 1
ATOM 671 C CA . THR A 1 85 ? -2.948 17.850 -3.247 1.00 67.94 85 THR A CA 1
ATOM 672 C C . THR A 1 85 ? -1.459 17.680 -3.472 1.00 67.94 85 THR A C 1
ATOM 674 O O . THR A 1 85 ? -1.026 16.557 -3.679 1.00 67.94 85 THR A O 1
ATOM 677 N N . GLY A 1 86 ? -0.691 18.768 -3.460 1.00 67.75 86 GLY A N 1
ATOM 678 C CA . GLY A 1 86 ? 0.736 18.755 -3.803 1.00 67.75 86 GLY A CA 1
ATOM 679 C C . GLY A 1 86 ? 1.662 18.118 -2.759 1.00 67.75 86 GLY A C 1
ATOM 680 O O . GLY A 1 86 ? 2.799 18.557 -2.652 1.00 67.75 86 GLY A O 1
ATOM 681 N N . SER A 1 87 ? 1.180 17.184 -1.927 1.00 71.75 87 SER A N 1
ATOM 682 C CA . SER A 1 87 ? 2.052 16.181 -1.302 1.00 71.75 87 SER A CA 1
ATOM 683 C C . SER A 1 87 ? 1.303 14.910 -0.896 1.00 71.75 87 SER A C 1
ATOM 685 O O . SER A 1 87 ? 0.082 14.895 -0.701 1.00 71.75 87 SER A O 1
ATOM 687 N N . ALA A 1 88 ? 2.066 13.840 -0.674 1.00 71.56 88 ALA A N 1
ATOM 688 C CA . ALA A 1 88 ? 1.595 12.576 -0.115 1.00 71.56 88 ALA A CA 1
ATOM 689 C C . ALA A 1 88 ? 0.816 12.752 1.208 1.00 71.56 88 ALA A C 1
ATOM 691 O O . ALA A 1 88 ? -0.340 12.343 1.340 1.00 71.56 88 ALA A O 1
ATOM 692 N N . ARG A 1 89 ? 1.430 13.448 2.171 1.00 77.75 89 ARG A N 1
ATOM 693 C CA . ARG A 1 89 ? 0.839 13.741 3.485 1.00 77.75 89 ARG A CA 1
ATOM 694 C C . ARG A 1 89 ? -0.416 14.608 3.380 1.00 77.75 89 ARG A C 1
ATOM 696 O O . ARG A 1 89 ? -1.400 14.356 4.072 1.00 77.75 89 ARG A O 1
ATOM 703 N N . LYS A 1 90 ? -0.408 15.622 2.505 1.00 82.69 90 LYS A N 1
ATOM 704 C CA . LYS A 1 90 ? -1.592 16.458 2.251 1.00 82.69 90 LYS A CA 1
ATOM 705 C C . LYS A 1 90 ? -2.728 15.627 1.650 1.00 82.69 90 LYS A C 1
ATOM 707 O O . LYS A 1 90 ? -3.877 15.835 2.032 1.00 82.69 90 LYS A O 1
ATOM 712 N N . SER A 1 91 ? -2.411 14.647 0.802 1.00 80.62 91 SER A N 1
ATOM 713 C CA . SER A 1 91 ? -3.413 13.809 0.133 1.00 80.62 91 SER A CA 1
ATOM 714 C C . SER A 1 91 ? -4.141 12.922 1.134 1.00 80.62 91 SER A C 1
ATOM 716 O O . SER A 1 91 ? -5.364 12.803 1.062 1.00 80.62 91 SER A O 1
ATOM 718 N N . LEU A 1 92 ? -3.408 12.374 2.108 1.00 84.12 92 LEU A N 1
ATOM 719 C CA . LEU A 1 92 ? -3.982 11.606 3.215 1.00 84.12 92 LEU A CA 1
ATOM 720 C C . LEU A 1 92 ? -4.803 12.479 4.154 1.00 84.12 92 LEU A C 1
ATOM 722 O O . LEU A 1 92 ? -5.957 12.158 4.431 1.00 84.12 92 LEU A O 1
ATOM 726 N N . ARG A 1 93 ? -4.267 13.633 4.567 1.00 88.06 93 ARG A N 1
ATOM 727 C CA . ARG A 1 93 ? -5.008 14.573 5.417 1.00 88.06 93 ARG A CA 1
ATOM 728 C C . ARG A 1 93 ? -6.311 15.023 4.774 1.00 88.06 93 ARG A C 1
ATOM 730 O O . ARG A 1 93 ? -7.296 15.191 5.489 1.00 88.06 93 ARG A O 1
ATOM 737 N N . ASN A 1 94 ? -6.322 15.200 3.453 1.00 88.50 94 ASN A N 1
ATOM 738 C CA . ASN A 1 94 ? -7.494 15.652 2.717 1.00 88.50 94 ASN A CA 1
ATOM 739 C C . ASN A 1 94 ? -8.624 14.609 2.667 1.00 88.50 94 ASN A C 1
ATOM 741 O O . ASN A 1 94 ? -9.750 14.993 2.370 1.00 88.50 94 ASN A O 1
ATOM 745 N N . LEU A 1 95 ? -8.384 13.333 3.015 1.00 88.38 95 LEU A N 1
ATOM 746 C CA . LEU A 1 95 ? -9.449 12.320 3.127 1.00 88.38 95 LEU A CA 1
ATOM 747 C C . LEU A 1 95 ? -10.543 12.712 4.131 1.00 88.38 95 LEU A C 1
ATOM 749 O O . LEU A 1 95 ? -11.697 12.329 3.941 1.00 88.38 95 LEU A O 1
ATOM 753 N N . ARG A 1 96 ? -10.217 13.551 5.126 1.00 89.38 96 ARG A N 1
ATOM 754 C CA . ARG A 1 96 ? -11.192 14.115 6.077 1.00 89.38 96 ARG A CA 1
ATOM 755 C C . ARG A 1 96 ? -12.245 15.001 5.406 1.00 89.38 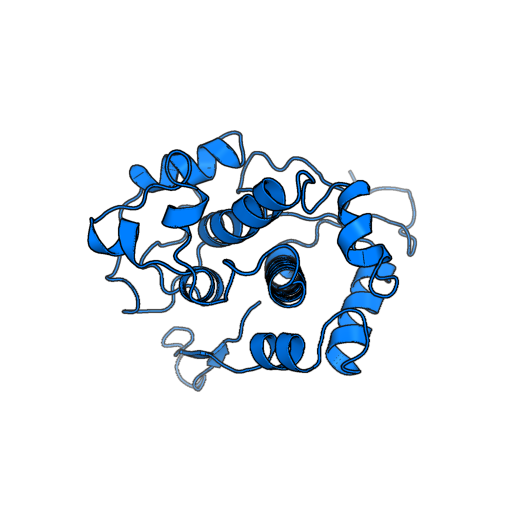96 ARG A C 1
ATOM 757 O O . ARG A 1 96 ? -13.347 15.138 5.920 1.00 89.38 96 ARG A O 1
ATOM 764 N N . ASN A 1 97 ? -11.900 15.581 4.256 1.00 90.44 97 ASN A N 1
ATOM 765 C CA . ASN A 1 97 ? -12.763 16.464 3.473 1.00 90.44 97 ASN A CA 1
ATOM 766 C C . ASN A 1 97 ? -13.439 15.734 2.303 1.00 90.44 97 ASN A C 1
ATOM 768 O O . ASN A 1 97 ? -14.134 16.364 1.511 1.00 90.44 97 ASN A O 1
ATOM 772 N N . GLN A 1 98 ? -13.197 14.429 2.137 1.00 89.56 98 GLN A N 1
ATOM 773 C CA . GLN A 1 98 ? -13.736 13.654 1.025 1.00 89.56 98 GLN A CA 1
ATOM 774 C C . GLN A 1 98 ? -14.922 12.797 1.494 1.00 89.56 98 GLN A C 1
ATOM 776 O O . GLN A 1 98 ? -14.789 12.059 2.475 1.00 89.56 98 GLN A O 1
ATOM 781 N N . PRO A 1 99 ? -16.083 12.866 0.819 1.00 90.31 99 PRO A N 1
ATOM 782 C CA . PRO A 1 99 ? -17.250 12.095 1.219 1.00 90.31 99 PRO A CA 1
ATOM 783 C C . PRO A 1 99 ? -17.104 10.616 0.852 1.00 90.31 99 PRO A C 1
ATOM 785 O O . PRO A 1 99 ? -16.756 10.264 -0.277 1.00 90.31 99 PRO A O 1
ATOM 788 N N . MET A 1 100 ? -17.475 9.739 1.785 1.00 91.94 100 MET A N 1
ATOM 789 C CA . MET A 1 100 ? -17.727 8.334 1.467 1.00 91.94 100 MET A CA 1
ATOM 790 C C . MET A 1 100 ? -18.944 8.220 0.547 1.00 91.94 100 MET A C 1
ATOM 792 O O . MET A 1 100 ? -19.925 8.944 0.694 1.00 91.94 100 MET A O 1
ATOM 796 N N . SER A 1 101 ? -18.908 7.264 -0.378 1.00 91.94 101 SER A N 1
ATOM 797 C CA . SER A 1 101 ? -20.041 6.989 -1.281 1.00 91.94 101 SER A CA 1
ATOM 798 C C . SER A 1 101 ? -20.774 5.688 -0.948 1.00 91.94 101 SER A C 1
ATOM 800 O O . SER A 1 101 ? -21.764 5.347 -1.595 1.00 91.94 101 SER A O 1
ATOM 802 N N . ALA A 1 102 ? -20.264 4.931 0.022 1.00 91.44 102 ALA A N 1
ATOM 803 C CA . ALA A 1 102 ? -20.871 3.723 0.551 1.00 91.44 102 ALA A CA 1
ATOM 804 C C . ALA A 1 102 ? -20.394 3.493 1.989 1.00 91.44 102 ALA A C 1
ATOM 806 O O . ALA A 1 102 ? -19.358 4.020 2.397 1.00 91.44 102 ALA A O 1
ATOM 807 N N . LYS A 1 103 ? -21.128 2.674 2.747 1.00 91.88 103 LYS A N 1
ATOM 808 C CA . LYS A 1 103 ? -20.639 2.186 4.041 1.00 91.88 103 LYS A CA 1
ATOM 809 C C . LYS A 1 103 ? -19.363 1.351 3.831 1.00 91.88 103 LYS A C 1
ATOM 811 O O . LYS A 1 103 ? -19.246 0.693 2.786 1.00 91.88 103 LYS A O 1
ATOM 816 N N . PRO A 1 104 ? -18.440 1.325 4.806 1.00 92.06 104 PRO A N 1
ATOM 817 C CA . PRO A 1 104 ? -17.354 0.357 4.818 1.00 92.06 104 PRO A CA 1
ATOM 818 C C . PRO A 1 104 ? -17.885 -1.053 4.567 1.00 92.06 104 PRO A C 1
ATOM 820 O O . PRO A 1 104 ? -18.981 -1.411 4.996 1.00 92.06 104 PRO A O 1
ATOM 823 N N . HIS A 1 105 ? -17.133 -1.824 3.791 1.00 91.31 105 HIS A N 1
ATOM 824 C CA . HIS A 1 105 ? -17.471 -3.190 3.397 1.00 91.31 105 HIS A CA 1
ATOM 825 C C . HIS A 1 105 ? -18.786 -3.342 2.615 1.00 91.31 105 HIS A C 1
ATOM 827 O O . HIS A 1 105 ? -19.260 -4.457 2.443 1.00 91.31 105 HIS A O 1
ATOM 833 N N . ALA A 1 106 ? -19.387 -2.280 2.082 1.00 89.94 106 ALA A N 1
ATOM 834 C CA . ALA A 1 106 ? -20.589 -2.442 1.262 1.00 89.94 106 ALA A CA 1
ATOM 835 C C . ALA A 1 106 ? -20.258 -2.925 -0.161 1.00 89.94 106 ALA A C 1
ATOM 837 O O . ALA A 1 106 ? -20.878 -3.852 -0.677 1.00 89.94 106 ALA A O 1
ATOM 838 N N . ARG A 1 107 ? -19.252 -2.324 -0.811 1.00 88.31 107 ARG A N 1
ATOM 839 C CA . ARG A 1 107 ? -18.873 -2.621 -2.207 1.00 88.31 107 ARG A CA 1
ATOM 840 C C . ARG A 1 107 ? -17.394 -2.356 -2.472 1.00 88.31 107 ARG A C 1
ATOM 842 O O . ARG A 1 107 ? -16.752 -1.644 -1.708 1.00 88.31 107 ARG A O 1
ATOM 849 N N . TYR A 1 108 ? -16.873 -2.937 -3.548 1.00 89.81 108 TYR A N 1
ATOM 850 C CA . TYR A 1 108 ? -15.530 -2.648 -4.051 1.00 89.81 108 TYR A CA 1
ATOM 851 C C . TYR A 1 108 ? -15.451 -1.215 -4.592 1.00 89.81 108 TYR A C 1
ATOM 853 O O . TYR A 1 108 ? -16.284 -0.834 -5.419 1.00 89.81 108 TYR A O 1
ATOM 861 N N . GLN A 1 109 ? -14.455 -0.435 -4.159 1.00 89.75 109 GLN A N 1
ATOM 862 C CA . GLN A 1 109 ? -14.217 0.925 -4.652 1.00 89.75 109 GLN A CA 1
ATOM 863 C C . GLN A 1 109 ? -12.727 1.218 -4.813 1.00 89.75 109 GLN A C 1
ATOM 865 O O . GLN A 1 109 ? -12.006 1.448 -3.844 1.00 89.75 109 GLN A O 1
ATOM 870 N N . TYR A 1 110 ? -12.265 1.243 -6.062 1.00 83.50 110 TYR A N 1
ATOM 871 C CA . TYR A 1 110 ? -10.893 1.621 -6.375 1.00 83.50 110 TYR A CA 1
ATOM 872 C C . TYR A 1 110 ? -10.605 3.042 -5.851 1.00 83.50 110 TYR A C 1
ATOM 874 O O . TYR A 1 110 ? -11.305 3.983 -6.209 1.00 83.50 110 TYR A O 1
ATOM 882 N N . CYS A 1 111 ? -9.580 3.195 -5.014 1.00 86.44 111 CYS A N 1
ATOM 883 C CA . CYS A 1 111 ? -9.119 4.468 -4.452 1.00 86.44 111 CYS A CA 1
ATOM 884 C C . CYS A 1 111 ? -7.592 4.439 -4.273 1.00 86.44 111 CYS A C 1
ATOM 886 O O . CYS A 1 111 ? -7.092 3.606 -3.515 1.00 86.44 111 CYS A O 1
ATOM 888 N N . ASN A 1 112 ? -6.847 5.297 -4.984 1.00 80.88 112 ASN A N 1
ATOM 889 C CA . ASN A 1 112 ? -5.375 5.360 -4.881 1.00 80.88 112 ASN A CA 1
ATOM 890 C C . ASN A 1 112 ? -4.923 5.922 -3.528 1.00 80.88 112 ASN A C 1
ATOM 892 O O . ASN A 1 112 ? -3.970 5.428 -2.932 1.00 80.88 112 ASN A O 1
ATOM 896 N N . LYS A 1 113 ? -5.674 6.882 -2.977 1.00 84.00 113 LYS A N 1
ATOM 897 C CA . LYS A 1 113 ? -5.360 7.512 -1.685 1.00 84.00 113 LYS A CA 1
ATOM 898 C C . LYS A 1 113 ? -5.337 6.504 -0.527 1.00 84.00 113 LYS A C 1
ATOM 900 O O . LYS A 1 113 ? -4.591 6.694 0.426 1.00 84.00 113 LYS A O 1
ATOM 905 N N . MET A 1 114 ? -6.101 5.411 -0.628 1.00 86.94 114 MET A N 1
ATOM 906 C CA . MET A 1 114 ? -6.089 4.328 0.364 1.00 86.94 114 MET A CA 1
ATOM 907 C C . MET A 1 114 ? -4.825 3.466 0.302 1.00 86.94 114 MET A C 1
ATOM 909 O O . MET A 1 114 ? -4.389 2.994 1.341 1.00 86.94 114 MET A O 1
ATOM 913 N N . TYR A 1 115 ? -4.184 3.318 -0.860 1.00 84.06 115 TYR A N 1
ATOM 914 C CA . TYR A 1 115 ? -2.846 2.709 -0.933 1.00 84.06 115 TYR A CA 1
ATOM 915 C C . TYR A 1 115 ? -1.784 3.646 -0.364 1.00 84.06 115 TYR A C 1
ATOM 917 O O . TYR A 1 115 ? -0.890 3.195 0.345 1.00 84.06 115 TYR A O 1
ATOM 925 N N . GLY A 1 116 ? -1.987 4.956 -0.541 1.00 80.62 116 GLY A N 1
ATOM 926 C CA . GLY A 1 116 ? -1.317 5.993 0.240 1.00 80.62 116 GLY A CA 1
ATOM 927 C C . GLY A 1 116 ? -1.347 5.719 1.750 1.00 80.62 116 GLY A C 1
ATOM 928 O O . GLY A 1 116 ? -0.341 5.805 2.447 1.00 80.62 116 GLY A O 1
ATOM 929 N N . ALA A 1 117 ? -2.525 5.364 2.265 1.00 86.19 117 ALA A N 1
ATOM 930 C CA . ALA A 1 117 ? -2.738 5.106 3.687 1.00 86.19 117 ALA A CA 1
ATOM 931 C C . ALA A 1 117 ? -2.107 3.792 4.175 1.00 86.19 117 ALA A C 1
ATOM 933 O O . ALA A 1 117 ? -1.932 3.621 5.377 1.00 86.19 117 ALA A O 1
ATOM 934 N N . VAL A 1 118 ? -1.758 2.884 3.257 1.00 87.69 118 VAL A N 1
ATOM 935 C CA . VAL A 1 118 ? -1.000 1.661 3.551 1.00 87.69 118 VAL A CA 1
ATOM 936 C C . VAL A 1 118 ? 0.502 1.925 3.505 1.00 87.69 118 VAL A C 1
ATOM 938 O O . VAL A 1 118 ? 1.222 1.423 4.360 1.00 87.69 118 VAL A O 1
ATOM 941 N N . GLY A 1 119 ? 0.979 2.723 2.545 1.00 82.56 119 GLY A N 1
ATOM 942 C CA . GLY A 1 119 ? 2.399 3.045 2.413 1.00 82.56 119 GLY A CA 1
ATOM 943 C C . GLY A 1 119 ? 2.912 3.969 3.518 1.00 82.56 119 GLY A C 1
ATOM 944 O O . GLY A 1 119 ? 3.958 3.702 4.099 1.00 82.56 119 GLY A O 1
ATOM 945 N N . TYR A 1 120 ? 2.157 5.011 3.882 1.00 82.75 120 TYR A N 1
ATOM 946 C CA . TYR A 1 120 ? 2.612 6.007 4.864 1.00 82.75 120 TYR A CA 1
ATOM 947 C C . TYR A 1 120 ? 2.985 5.446 6.249 1.00 82.75 120 TYR A C 1
ATOM 949 O O . TYR A 1 120 ? 4.023 5.848 6.780 1.00 82.75 120 TYR A O 1
ATOM 957 N N . PRO A 1 121 ? 2.209 4.525 6.862 1.00 83.94 121 PRO A N 1
ATOM 958 C CA . PRO A 1 121 ? 2.607 3.886 8.113 1.00 83.94 121 PRO A CA 1
ATOM 959 C C . PRO A 1 121 ? 3.910 3.104 7.977 1.00 83.94 121 PRO A C 1
ATOM 961 O O . PRO A 1 121 ? 4.731 3.172 8.882 1.00 83.94 121 PRO A O 1
ATOM 964 N N . ILE A 1 122 ? 4.117 2.403 6.856 1.00 81.50 122 ILE A N 1
ATOM 965 C CA . ILE A 1 122 ? 5.343 1.633 6.608 1.00 81.50 122 ILE A CA 1
ATOM 966 C C . ILE A 1 122 ? 6.538 2.587 6.602 1.00 81.50 122 ILE A C 1
ATOM 968 O O . ILE A 1 122 ? 7.499 2.373 7.332 1.00 81.50 122 ILE A O 1
ATOM 972 N N . GLU A 1 123 ? 6.455 3.693 5.863 1.00 78.19 123 GLU A N 1
ATOM 973 C CA . GLU A 1 123 ? 7.523 4.703 5.830 1.00 78.19 123 GLU A CA 1
ATOM 974 C C . GLU A 1 123 ? 7.770 5.337 7.204 1.00 78.19 123 GLU A C 1
ATOM 976 O O . GLU A 1 123 ? 8.910 5.562 7.601 1.00 78.19 123 GLU A O 1
ATOM 981 N N . THR A 1 124 ? 6.700 5.592 7.959 1.00 80.50 124 THR A N 1
ATOM 982 C CA . THR A 1 124 ? 6.787 6.212 9.286 1.00 80.50 124 THR A CA 1
ATOM 983 C C . THR A 1 124 ? 7.428 5.277 10.315 1.00 80.50 124 THR A C 1
ATOM 985 O O . THR A 1 124 ? 8.241 5.721 11.119 1.00 80.50 124 THR A O 1
ATOM 988 N N . LEU A 1 125 ? 7.079 3.988 10.293 1.00 81.88 125 LEU A N 1
ATOM 989 C CA . LEU A 1 125 ? 7.584 2.981 11.235 1.00 81.88 125 LEU A CA 1
ATOM 990 C C . LEU A 1 125 ? 9.026 2.562 10.937 1.00 81.88 125 LEU A C 1
ATOM 992 O O . LEU A 1 125 ? 9.776 2.232 11.850 1.00 81.88 125 LEU A O 1
ATOM 996 N N . THR A 1 126 ? 9.409 2.565 9.664 1.00 76.25 126 THR A N 1
ATOM 997 C CA . THR A 1 126 ? 10.747 2.152 9.211 1.00 76.25 126 THR A CA 1
ATOM 998 C C . THR A 1 126 ? 11.730 3.320 9.128 1.00 76.25 126 THR A C 1
ATOM 1000 O O . THR A 1 126 ? 12.932 3.110 8.996 1.00 76.25 126 THR A O 1
ATOM 1003 N N . GLY A 1 127 ? 11.235 4.563 9.172 1.00 75.50 127 GLY A N 1
ATOM 1004 C CA . GLY A 1 127 ? 12.049 5.770 9.026 1.00 75.50 127 GLY A CA 1
ATOM 1005 C C . GLY A 1 127 ? 12.630 5.976 7.621 1.00 75.50 127 GLY A C 1
ATOM 1006 O O . GLY A 1 127 ? 13.436 6.883 7.435 1.00 75.50 127 GLY A O 1
ATOM 1007 N N . SER A 1 128 ? 12.230 5.165 6.636 1.00 67.00 128 SER A N 1
ATOM 1008 C CA . SER A 1 128 ? 12.715 5.217 5.250 1.00 67.00 128 SER A CA 1
ATOM 1009 C C . SER A 1 128 ? 11.542 5.233 4.278 1.00 67.00 128 SER A C 1
ATOM 1011 O O . SER A 1 128 ? 10.584 4.484 4.459 1.00 67.00 128 SER A O 1
ATOM 1013 N N . ARG A 1 129 ? 11.605 6.032 3.207 1.00 67.62 129 ARG A N 1
ATOM 1014 C CA . ARG A 1 129 ? 10.529 6.034 2.201 1.00 67.62 129 ARG A CA 1
ATOM 1015 C C . ARG A 1 129 ? 10.543 4.736 1.417 1.00 67.62 129 ARG A C 1
ATOM 1017 O O . ARG A 1 129 ? 11.619 4.259 1.086 1.00 67.62 129 ARG A O 1
ATOM 1024 N N . LEU A 1 130 ? 9.381 4.221 1.022 1.00 62.88 130 LEU A N 1
ATOM 1025 C CA . LEU A 1 130 ? 9.292 2.979 0.246 1.00 62.88 130 LEU A CA 1
ATOM 1026 C C . LEU A 1 130 ? 10.124 3.051 -1.042 1.00 62.88 130 LEU A C 1
ATOM 1028 O O . LEU A 1 130 ? 10.593 2.016 -1.500 1.00 62.88 130 LEU A O 1
ATOM 1032 N N . GLY A 1 131 ? 10.310 4.258 -1.598 1.00 53.81 131 GLY A N 1
ATOM 1033 C CA . GLY A 1 131 ? 11.126 4.527 -2.784 1.00 53.81 131 GLY A CA 1
ATOM 1034 C C . GLY A 1 131 ? 12.542 5.062 -2.561 1.00 53.81 131 GLY A C 1
ATOM 1035 O O . GLY A 1 131 ? 13.223 5.424 -3.524 1.00 53.81 131 GLY A O 1
ATOM 1036 N N . ASP A 1 132 ? 13.005 5.131 -1.319 1.00 53.47 132 ASP A N 1
ATOM 1037 C CA . ASP A 1 132 ? 14.402 5.463 -1.069 1.00 53.47 132 ASP A CA 1
ATOM 1038 C C . ASP A 1 132 ? 15.256 4.203 -1.210 1.00 53.47 132 ASP A C 1
ATOM 1040 O O . ASP A 1 132 ? 14.889 3.113 -0.766 1.00 53.47 132 ASP A O 1
ATOM 1044 N N . SER A 1 133 ? 16.450 4.356 -1.782 1.00 42.25 133 SER A N 1
ATOM 1045 C CA . SER A 1 133 ? 17.428 3.271 -1.852 1.00 42.25 133 SER A CA 1
ATOM 1046 C C . SER A 1 133 ? 17.855 2.773 -0.466 1.00 42.25 133 SER A C 1
ATOM 1048 O O . SER A 1 133 ? 18.397 1.686 -0.390 1.00 42.25 133 SER A O 1
ATOM 1050 N N . SER A 1 134 ? 17.600 3.497 0.629 1.00 34.53 134 SER A N 1
ATOM 1051 C CA . SER A 1 134 ? 17.831 3.029 2.008 1.00 34.53 134 SER A CA 1
ATOM 1052 C C . SER A 1 134 ? 16.748 2.076 2.525 1.00 34.53 134 SER A C 1
ATOM 1054 O O . SER A 1 134 ? 17.025 1.232 3.367 1.00 34.53 134 SER A O 1
ATOM 1056 N N . HIS A 1 135 ? 15.521 2.134 1.993 1.00 43.41 135 HIS A N 1
ATOM 1057 C CA . HIS A 1 135 ? 14.471 1.154 2.315 1.00 43.41 135 HIS A CA 1
ATOM 1058 C C . HIS A 1 135 ? 14.783 -0.221 1.724 1.00 43.41 135 HIS A C 1
ATOM 1060 O O . HIS A 1 135 ? 14.208 -1.237 2.119 1.00 43.41 135 HIS A O 1
ATOM 1066 N N . SER A 1 136 ? 15.757 -0.264 0.811 1.00 42.19 136 SER A N 1
ATOM 1067 C CA . SER A 1 136 ? 16.339 -1.521 0.410 1.00 42.19 136 SER A CA 1
ATOM 1068 C C . SER A 1 136 ? 17.013 -2.236 1.580 1.00 42.19 136 SER A C 1
ATOM 1070 O O . SER A 1 136 ? 17.103 -3.433 1.467 1.00 42.19 136 SER A O 1
ATOM 1072 N N . ASP A 1 137 ? 17.332 -1.637 2.734 1.00 38.78 137 ASP A N 1
ATOM 1073 C CA . ASP A 1 137 ? 17.936 -2.368 3.867 1.00 38.78 137 ASP A CA 1
ATOM 1074 C C . ASP A 1 137 ? 16.972 -3.358 4.558 1.00 38.78 137 ASP A C 1
ATOM 1076 O O . ASP A 1 137 ? 17.377 -4.475 4.885 1.00 38.78 137 ASP A O 1
ATOM 1080 N N . LEU A 1 138 ? 15.671 -3.045 4.659 1.00 44.44 138 LEU A N 1
ATOM 1081 C CA . LEU A 1 138 ? 14.633 -4.002 5.102 1.00 44.44 138 LE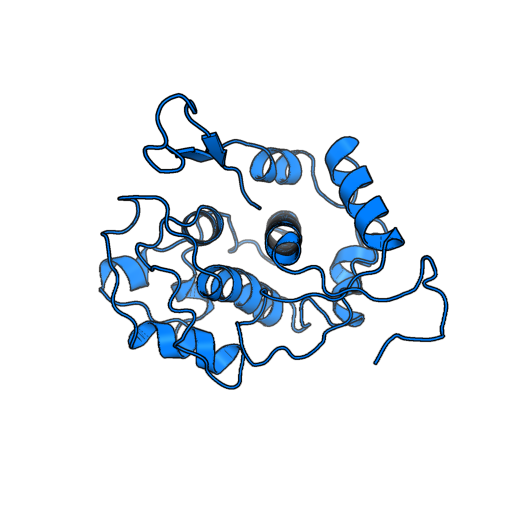U A CA 1
ATOM 1082 C C . LEU A 1 138 ? 14.432 -5.154 4.102 1.00 44.44 138 LEU A C 1
ATOM 1084 O O . LEU A 1 138 ? 14.081 -6.269 4.483 1.00 44.44 138 LEU A O 1
ATOM 1088 N N . LEU A 1 139 ? 14.690 -4.893 2.817 1.00 44.47 139 LEU A N 1
ATOM 1089 C CA . LEU A 1 139 ? 14.595 -5.861 1.718 1.00 44.47 139 LEU A CA 1
ATOM 1090 C C . LEU A 1 139 ? 15.936 -6.559 1.394 1.00 44.47 139 LEU A C 1
ATOM 1092 O O . LEU A 1 139 ? 15.959 -7.615 0.757 1.00 44.47 139 LEU A O 1
ATOM 1096 N N . GLN A 1 140 ? 17.055 -5.982 1.834 1.00 40.47 140 GLN A N 1
ATOM 1097 C CA . GLN A 1 140 ? 18.429 -6.439 1.630 1.00 40.47 140 GLN A CA 1
ATOM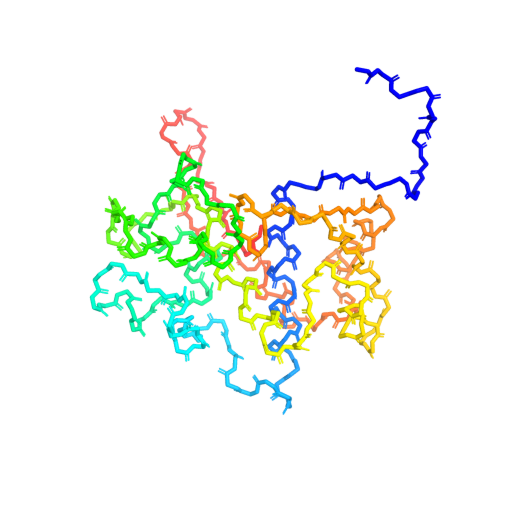 1098 C C . GLN A 1 140 ? 18.805 -7.400 2.751 1.00 40.47 140 GLN A C 1
ATOM 1100 O O . GLN A 1 140 ? 19.336 -8.467 2.446 1.00 40.47 140 GLN A O 1
ATOM 1105 N N . HIS A 1 141 ? 18.475 -7.088 4.013 1.00 40.09 141 HIS A N 1
ATOM 1106 C CA . HIS A 1 141 ? 18.808 -7.953 5.148 1.00 40.09 141 HIS A CA 1
ATOM 1107 C C . HIS A 1 141 ? 18.079 -9.307 5.139 1.00 40.09 141 HIS A C 1
ATOM 1109 O O . HIS A 1 141 ? 18.568 -10.248 5.758 1.00 40.09 141 HIS A O 1
ATOM 1115 N N . HIS A 1 142 ? 16.987 -9.450 4.378 1.00 42.28 142 HIS A N 1
ATOM 1116 C CA . HIS A 1 142 ? 16.181 -10.677 4.336 1.00 42.28 142 HIS A CA 1
ATOM 1117 C C . HIS A 1 142 ? 16.234 -11.486 3.029 1.00 42.28 142 HIS A C 1
ATOM 1119 O O . HIS A 1 142 ? 15.461 -12.427 2.894 1.00 42.28 142 HIS A O 1
ATOM 1125 N N . GLY A 1 143 ? 17.135 -11.203 2.077 1.00 34.91 143 GLY A N 1
ATOM 1126 C CA . GLY A 1 143 ? 17.295 -12.086 0.900 1.00 34.91 143 GLY A CA 1
ATOM 1127 C C . GLY A 1 143 ? 17.444 -11.413 -0.464 1.00 34.91 143 GLY A C 1
ATOM 1128 O O . GLY A 1 143 ? 17.225 -12.055 -1.490 1.00 34.91 143 GLY A O 1
ATOM 1129 N N . GLY A 1 144 ? 17.846 -10.140 -0.517 1.00 31.81 144 GLY A N 1
ATOM 1130 C CA . GLY A 1 144 ? 18.410 -9.565 -1.742 1.00 31.81 144 GLY A CA 1
ATOM 1131 C C . GLY A 1 144 ? 17.410 -9.182 -2.837 1.00 31.81 144 GLY A C 1
ATOM 1132 O O . GLY A 1 144 ? 17.776 -9.186 -4.018 1.00 31.81 144 GLY A O 1
ATOM 1133 N N . ILE A 1 145 ? 16.176 -8.788 -2.496 1.00 38.81 145 ILE A N 1
ATOM 1134 C CA . ILE A 1 145 ? 15.368 -8.036 -3.466 1.00 38.81 145 ILE A CA 1
ATOM 1135 C C . ILE A 1 145 ? 15.734 -6.563 -3.345 1.00 38.81 145 ILE A C 1
ATOM 1137 O O . ILE A 1 145 ? 15.309 -5.860 -2.437 1.00 38.81 145 ILE A O 1
ATOM 1141 N N . HIS A 1 146 ? 16.469 -6.071 -4.335 1.00 37.69 146 HIS A N 1
ATOM 1142 C CA . HIS A 1 146 ? 16.498 -4.648 -4.631 1.00 37.69 146 HIS A CA 1
ATOM 1143 C C . HIS A 1 146 ? 15.129 -4.279 -5.230 1.00 37.69 146 HIS A C 1
ATOM 1145 O O . HIS A 1 146 ? 14.983 -4.169 -6.441 1.00 37.69 146 HIS A O 1
ATOM 1151 N N . LEU A 1 147 ? 14.079 -4.137 -4.410 1.00 40.03 147 LEU A N 1
ATOM 1152 C CA . LEU A 1 147 ? 13.034 -3.193 -4.789 1.00 40.03 147 LEU A CA 1
ATOM 1153 C C . LEU A 1 147 ? 13.695 -1.868 -4.442 1.00 40.03 147 LEU A C 1
ATOM 1155 O O . LEU A 1 147 ? 13.591 -1.394 -3.318 1.00 40.03 147 LEU A O 1
ATOM 1159 N N . ALA A 1 148 ? 14.490 -1.329 -5.357 1.00 38.34 148 ALA A N 1
ATOM 1160 C CA . ALA A 1 148 ? 14.759 0.092 -5.337 1.00 38.34 148 ALA A CA 1
ATOM 1161 C C . ALA A 1 148 ? 13.677 0.688 -6.212 1.00 38.34 148 ALA A C 1
ATOM 1163 O O . ALA A 1 148 ? 13.886 0.817 -7.426 1.00 38.34 148 ALA A O 1
ATOM 1164 N N . PRO A 1 149 ? 12.480 0.989 -5.676 1.00 39.97 149 PRO A N 1
ATOM 1165 C CA . PRO A 1 149 ? 11.626 1.807 -6.462 1.00 39.97 149 PRO A CA 1
ATOM 1166 C C . PRO A 1 149 ? 12.235 3.202 -6.427 1.00 39.97 149 PRO A C 1
ATOM 1168 O O . PRO A 1 149 ? 12.013 3.899 -5.459 1.00 39.97 149 PRO A O 1
ATOM 1171 N N . HIS A 1 150 ? 13.047 3.613 -7.400 1.00 34.75 150 HIS A N 1
ATOM 1172 C CA . HIS A 1 150 ? 13.641 4.950 -7.360 1.00 34.75 150 HIS A CA 1
ATOM 1173 C C . HIS A 1 150 ? 12.515 5.986 -7.217 1.00 34.75 150 HIS A C 1
ATOM 1175 O O . HIS A 1 150 ? 11.666 6.126 -8.102 1.00 34.75 150 HIS A O 1
ATOM 1181 N N . ALA A 1 151 ? 12.438 6.650 -6.063 1.00 36.03 151 ALA A N 1
ATOM 1182 C CA . ALA A 1 151 ? 11.372 7.590 -5.777 1.00 36.03 151 ALA A CA 1
ATOM 1183 C C . ALA A 1 151 ? 11.417 8.734 -6.793 1.00 36.03 151 ALA A C 1
ATOM 1185 O O . ALA A 1 151 ? 12.340 9.546 -6.801 1.00 36.03 151 ALA A O 1
ATOM 1186 N N . VAL A 1 152 ? 10.372 8.853 -7.609 1.00 31.62 152 VAL A N 1
ATOM 1187 C CA . VAL A 1 152 ? 9.920 10.187 -7.992 1.00 31.62 152 VAL A CA 1
ATOM 1188 C C . VAL A 1 152 ? 8.927 10.567 -6.925 1.00 31.62 152 VAL A C 1
ATOM 1190 O O . VAL A 1 152 ? 7.955 9.847 -6.686 1.00 31.62 152 VAL A O 1
ATOM 1193 N N . ALA A 1 153 ? 9.182 11.700 -6.285 1.00 32.25 153 ALA A N 1
ATOM 1194 C CA . ALA A 1 153 ? 8.175 12.421 -5.541 1.00 32.25 153 ALA A CA 1
ATOM 1195 C C . ALA A 1 153 ? 7.006 12.724 -6.493 1.00 32.25 153 ALA A C 1
ATOM 1197 O O . ALA A 1 153 ? 6.938 13.784 -7.105 1.00 32.25 153 ALA A O 1
ATOM 1198 N N . SER A 1 154 ? 6.075 11.785 -6.658 1.00 32.41 154 SER A N 1
ATOM 1199 C CA . SER A 1 154 ? 4.733 12.149 -7.083 1.00 32.41 154 SER A CA 1
ATOM 1200 C C . SER A 1 154 ? 3.999 12.551 -5.816 1.00 32.41 154 SER A C 1
ATOM 1202 O O . SER A 1 154 ? 3.154 11.854 -5.259 1.00 32.41 154 SER A O 1
ATOM 1204 N N . ASP A 1 155 ? 4.339 13.754 -5.376 1.00 38.62 155 ASP A N 1
ATOM 1205 C CA . ASP A 1 155 ? 3.612 14.557 -4.404 1.00 38.62 155 ASP A CA 1
ATOM 1206 C C . ASP A 1 155 ? 2.142 14.801 -4.813 1.00 38.62 155 ASP A C 1
ATOM 1208 O O . ASP A 1 155 ? 1.503 15.692 -4.287 1.00 38.62 155 ASP A O 1
ATOM 1212 N N . VAL A 1 156 ? 1.572 14.040 -5.748 1.00 40.44 156 VAL A N 1
ATOM 1213 C CA . VAL A 1 156 ? 0.292 14.306 -6.403 1.00 40.44 156 VAL A CA 1
ATOM 1214 C C . VAL A 1 156 ? -0.760 13.249 -6.036 1.00 40.44 156 VAL A C 1
ATOM 1216 O O . VAL A 1 156 ? -1.946 13.576 -5.986 1.00 40.44 156 VAL A O 1
ATOM 1219 N N . GLU A 1 157 ? -0.358 12.010 -5.705 1.00 45.78 157 GLU A N 1
ATOM 1220 C CA . GLU A 1 157 ? -1.312 10.906 -5.477 1.00 45.78 157 GLU A CA 1
ATOM 1221 C C . GLU A 1 157 ? -1.217 10.164 -4.129 1.00 45.78 157 GLU A C 1
ATOM 1223 O O . GLU A 1 157 ? -2.172 9.475 -3.760 1.00 45.78 157 GLU A O 1
ATOM 1228 N N . GLY A 1 158 ? -0.174 10.378 -3.324 1.00 43.34 158 GLY A N 1
ATOM 1229 C CA . GLY A 1 158 ? -0.039 9.725 -2.015 1.00 43.34 158 GLY A CA 1
ATOM 1230 C C . GLY A 1 158 ? 1.261 8.925 -1.871 1.00 43.34 158 GLY A C 1
ATOM 1231 O O . GLY A 1 158 ? 1.902 8.595 -2.865 1.00 43.34 158 GLY A O 1
ATOM 1232 N N . PRO A 1 159 ? 1.672 8.588 -0.641 1.00 42.09 159 PRO A N 1
ATOM 1233 C CA . PRO A 1 159 ? 2.836 7.735 -0.404 1.00 42.09 159 PRO A CA 1
ATOM 1234 C C . PRO A 1 159 ? 2.459 6.272 -0.693 1.00 42.09 159 PRO A C 1
ATOM 1236 O O . PRO A 1 159 ? 1.859 5.603 0.139 1.00 42.09 159 PRO A O 1
ATOM 1239 N N . GLY A 1 160 ? 2.733 5.793 -1.910 1.00 47.28 160 GLY A N 1
ATOM 1240 C CA . GLY A 1 160 ? 2.368 4.439 -2.363 1.00 47.28 160 GLY A CA 1
ATOM 1241 C C . GLY A 1 160 ? 1.685 4.362 -3.734 1.00 47.28 160 GLY A C 1
ATOM 1242 O O . GLY A 1 160 ? 1.162 3.310 -4.080 1.00 47.28 160 GLY A O 1
ATOM 1243 N N . SER A 1 161 ? 1.648 5.447 -4.517 1.00 49.03 161 SER A N 1
ATOM 1244 C CA . SER A 1 161 ? 0.939 5.472 -5.810 1.00 49.03 161 SER A CA 1
ATOM 1245 C C . SER A 1 161 ? 1.833 5.426 -7.048 1.00 49.03 161 SER A C 1
ATOM 1247 O O . SER A 1 161 ? 1.336 5.106 -8.126 1.00 49.03 161 SER A O 1
ATOM 1249 N N . LEU A 1 162 ? 3.127 5.743 -6.938 1.00 51.06 162 LEU A N 1
ATOM 1250 C CA . LEU A 1 162 ? 4.002 5.730 -8.107 1.00 51.06 162 LEU A CA 1
ATOM 1251 C C . LEU A 1 162 ? 5.445 5.398 -7.741 1.00 51.06 162 LEU A C 1
ATOM 1253 O O . LEU A 1 162 ? 6.176 6.221 -7.196 1.00 51.06 162 LEU A O 1
ATOM 1257 N N . THR A 1 163 ? 5.854 4.185 -8.083 1.00 59.41 163 THR A N 1
ATOM 1258 C CA . THR A 1 163 ? 7.245 3.751 -7.998 1.00 59.41 163 THR A CA 1
ATOM 1259 C C . THR A 1 163 ? 7.872 3.712 -9.387 1.00 59.41 163 THR A C 1
ATOM 1261 O O . THR A 1 163 ? 7.234 3.256 -10.344 1.00 59.41 163 THR A O 1
ATOM 1264 N N . LEU A 1 164 ? 9.118 4.178 -9.521 1.00 60.72 164 LEU A N 1
ATOM 1265 C CA . LEU A 1 164 ? 9.931 3.819 -10.681 1.00 60.72 164 LEU A CA 1
ATOM 1266 C C . LEU A 1 164 ? 10.567 2.468 -10.430 1.00 60.72 164 LEU A C 1
ATOM 1268 O O . LEU A 1 164 ? 11.066 2.251 -9.343 1.00 60.72 164 LEU A O 1
ATOM 1272 N N . SER A 1 165 ? 10.623 1.583 -11.409 1.00 67.69 165 SER A N 1
ATOM 1273 C CA . SER A 1 165 ? 11.371 0.334 -11.268 1.00 67.69 165 SER A CA 1
ATOM 1274 C C . SER A 1 165 ? 12.084 -0.004 -12.566 1.00 67.69 165 SER A C 1
ATOM 1276 O O . SER A 1 165 ? 11.771 0.550 -13.623 1.00 67.69 165 SER A O 1
ATOM 1278 N N . THR A 1 166 ? 13.050 -0.909 -12.481 1.00 77.81 166 THR A N 1
ATOM 1279 C CA . THR A 1 166 ? 13.670 -1.519 -13.652 1.00 77.81 166 THR A CA 1
ATOM 1280 C C . THR A 1 166 ? 12.926 -2.797 -14.028 1.00 77.81 166 THR A C 1
ATOM 1282 O O . THR A 1 166 ? 12.252 -3.428 -13.207 1.00 77.81 166 THR A O 1
ATOM 1285 N N . VAL A 1 167 ? 13.083 -3.245 -15.274 1.00 81.56 167 VAL A N 1
ATOM 1286 C CA . VAL A 1 167 ? 12.550 -4.555 -15.688 1.00 81.56 167 VAL A CA 1
ATOM 1287 C C . VAL A 1 167 ? 13.196 -5.708 -14.911 1.00 81.56 167 VAL A C 1
ATOM 1289 O O . VAL A 1 167 ? 12.566 -6.747 -14.717 1.00 81.56 167 VAL A O 1
ATOM 1292 N N . LEU A 1 168 ? 14.429 -5.522 -14.425 1.00 78.88 168 LEU A N 1
ATOM 1293 C CA . LEU A 1 168 ? 15.139 -6.512 -13.617 1.00 78.88 168 LEU A CA 1
ATOM 1294 C C . LEU A 1 168 ? 14.495 -6.684 -12.242 1.00 78.88 168 LEU A C 1
ATOM 1296 O O . LEU A 1 168 ? 14.298 -7.816 -11.799 1.00 78.88 168 LEU A O 1
ATOM 1300 N N . ASP A 1 169 ? 14.136 -5.592 -11.577 1.00 74.06 169 ASP A N 1
ATOM 1301 C CA . ASP A 1 169 ? 13.556 -5.659 -10.234 1.00 74.06 169 ASP A CA 1
ATOM 1302 C C . ASP A 1 169 ? 12.127 -6.192 -10.271 1.00 74.06 169 ASP A C 1
ATOM 1304 O O . ASP A 1 169 ? 11.756 -7.032 -9.447 1.00 74.06 169 ASP A O 1
ATOM 1308 N N . TYR A 1 170 ? 11.360 -5.833 -11.303 1.00 78.62 170 TYR A N 1
ATOM 1309 C CA . TYR A 1 170 ? 10.060 -6.452 -11.533 1.00 78.62 170 TYR A CA 1
ATOM 1310 C C . TYR A 1 170 ? 10.175 -7.961 -11.807 1.00 78.62 170 TYR A C 1
ATOM 1312 O O . TYR A 1 170 ? 9.429 -8.756 -11.234 1.00 78.62 170 TYR A O 1
ATOM 1320 N N . ALA A 1 171 ? 11.152 -8.393 -12.612 1.00 84.06 171 ALA A N 1
ATOM 1321 C CA . ALA A 1 171 ? 11.386 -9.815 -12.860 1.00 84.06 171 ALA A CA 1
ATOM 1322 C C . ALA A 1 171 ? 11.786 -10.581 -11.584 1.00 84.06 171 ALA A C 1
ATOM 1324 O O . ALA A 1 171 ? 11.358 -11.724 -11.395 1.00 84.06 171 ALA A O 1
ATOM 1325 N N . LYS A 1 172 ? 12.574 -9.966 -10.689 1.00 81.00 172 LYS A N 1
ATOM 1326 C CA . LYS A 1 172 ? 12.887 -10.535 -9.365 1.00 81.00 172 LYS A CA 1
ATOM 1327 C C . LYS A 1 172 ? 11.628 -10.663 -8.511 1.00 81.00 172 LYS A C 1
ATOM 1329 O O . LYS A 1 172 ? 11.378 -11.744 -7.985 1.00 81.00 172 LYS A O 1
A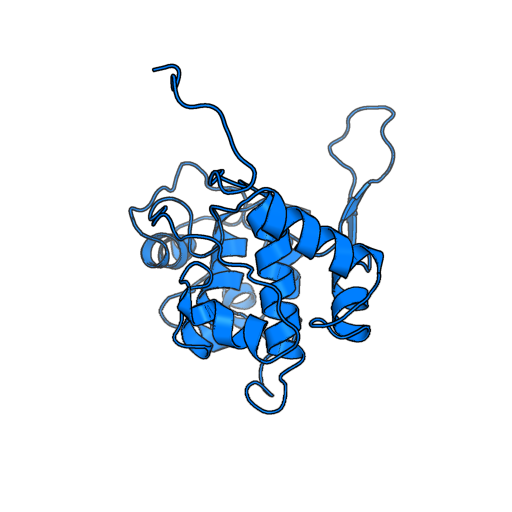TOM 1334 N N . TYR A 1 173 ? 10.816 -9.607 -8.433 1.00 80.81 173 TYR A N 1
ATOM 1335 C CA . TYR A 1 173 ? 9.551 -9.614 -7.695 1.00 80.81 173 TYR A CA 1
ATOM 1336 C C . TYR A 1 173 ? 8.620 -10.738 -8.171 1.00 80.81 173 TYR A C 1
ATOM 1338 O O . TYR A 1 173 ? 8.155 -11.550 -7.371 1.00 80.81 173 TYR A O 1
ATOM 1346 N N . LEU A 1 174 ? 8.424 -10.864 -9.487 1.00 86.00 174 LEU A N 1
ATOM 1347 C CA . LEU A 1 174 ? 7.625 -11.947 -10.063 1.00 86.00 174 LEU A CA 1
ATOM 1348 C C . LEU A 1 174 ? 8.201 -13.326 -9.733 1.00 86.00 174 LEU A C 1
ATOM 1350 O O . LEU A 1 174 ? 7.453 -14.247 -9.414 1.00 86.00 174 LEU A O 1
ATOM 1354 N N . ARG A 1 175 ? 9.527 -13.490 -9.787 1.00 85.19 175 ARG A N 1
ATOM 1355 C CA . ARG A 1 175 ? 10.180 -14.763 -9.458 1.00 85.19 175 ARG A CA 1
ATOM 1356 C C . ARG A 1 175 ? 9.927 -15.169 -8.010 1.00 85.19 175 ARG A C 1
ATOM 1358 O O . ARG A 1 175 ? 9.661 -16.342 -7.773 1.00 85.19 175 ARG A O 1
ATOM 1365 N N . VAL A 1 176 ? 9.980 -14.222 -7.081 1.00 83.19 176 VAL A N 1
ATOM 1366 C CA . VAL A 1 176 ? 9.690 -14.445 -5.657 1.00 83.19 176 VAL A CA 1
ATOM 1367 C C . VAL A 1 176 ? 8.236 -14.877 -5.478 1.00 83.19 176 VAL A C 1
ATOM 1369 O O . VAL A 1 176 ? 7.974 -15.909 -4.865 1.00 83.19 176 VAL A O 1
ATOM 1372 N N . MET A 1 177 ? 7.297 -14.170 -6.114 1.00 84.81 177 MET A N 1
ATOM 1373 C CA . MET A 1 177 ? 5.870 -14.506 -6.064 1.00 84.81 177 MET A CA 1
ATOM 1374 C C . MET A 1 177 ? 5.566 -15.893 -6.648 1.00 84.81 177 MET A C 1
ATOM 1376 O O . MET A 1 177 ? 4.796 -16.654 -6.060 1.00 84.81 177 MET A O 1
ATOM 1380 N N . MET A 1 178 ? 6.183 -16.243 -7.781 1.00 88.50 178 MET A N 1
ATOM 1381 C CA . MET A 1 178 ? 5.979 -17.531 -8.454 1.00 88.50 178 MET A CA 1
ATOM 1382 C C . MET A 1 178 ? 6.639 -18.701 -7.724 1.00 88.50 178 MET A C 1
ATOM 1384 O O . MET A 1 178 ? 6.080 -19.793 -7.704 1.00 88.50 178 MET A O 1
ATOM 1388 N N . ARG A 1 179 ? 7.840 -18.499 -7.169 1.00 88.75 179 ARG A N 1
ATOM 1389 C CA . ARG A 1 179 ? 8.633 -19.573 -6.549 1.00 88.75 179 ARG A CA 1
ATOM 1390 C C . ARG A 1 179 ? 8.418 -19.716 -5.050 1.00 88.75 179 ARG A C 1
ATOM 1392 O O . ARG A 1 179 ? 8.937 -20.666 -4.480 1.00 88.75 179 ARG A O 1
ATOM 1399 N N . GLU A 1 180 ? 7.690 -18.789 -4.435 1.00 87.12 180 GLU A N 1
ATOM 1400 C CA . GLU A 1 180 ? 7.513 -18.726 -2.981 1.00 87.12 180 GLU A CA 1
ATOM 1401 C C . GLU A 1 180 ? 8.843 -18.777 -2.223 1.00 87.12 180 GLU A C 1
ATOM 1403 O O . GLU A 1 180 ? 9.025 -19.553 -1.286 1.00 87.12 180 GLU A O 1
ATOM 1408 N N . ALA A 1 181 ? 9.791 -17.979 -2.710 1.00 77.94 181 ALA A N 1
ATOM 1409 C CA . ALA A 1 181 ? 11.147 -17.908 -2.192 1.00 77.94 181 ALA A CA 1
ATOM 1410 C C . ALA A 1 181 ? 11.326 -16.691 -1.273 1.00 77.94 181 ALA A C 1
ATOM 1412 O O . ALA A 1 181 ? 10.498 -15.777 -1.281 1.00 77.94 181 ALA A O 1
ATOM 1413 N N . ASP A 1 182 ? 12.441 -16.671 -0.541 1.00 75.00 182 ASP A N 1
ATOM 1414 C CA . ASP A 1 182 ? 12.894 -15.511 0.230 1.00 75.00 182 ASP A CA 1
ATOM 1415 C C . ASP A 1 182 ? 12.874 -14.234 -0.628 1.00 75.00 182 ASP A C 1
ATOM 1417 O O . ASP A 1 182 ? 13.071 -14.300 -1.853 1.00 75.00 182 ASP A O 1
ATOM 1421 N N . PRO A 1 183 ? 12.602 -13.061 -0.030 1.00 73.12 183 PRO A N 1
ATOM 1422 C CA . PRO A 1 183 ? 12.625 -12.714 1.391 1.00 73.12 183 PRO A CA 1
ATOM 1423 C C . PRO A 1 183 ? 11.258 -12.789 2.086 1.00 73.12 183 PRO A C 1
ATOM 1425 O O . PRO A 1 183 ? 11.177 -12.571 3.289 1.00 73.12 183 PRO A O 1
ATOM 1428 N N . MET A 1 184 ? 10.169 -13.034 1.349 1.00 78.88 184 MET A N 1
ATOM 1429 C CA . MET A 1 184 ? 8.831 -13.105 1.943 1.00 78.88 184 MET A CA 1
ATOM 1430 C C . MET A 1 184 ? 8.583 -14.487 2.527 1.00 78.88 184 MET A C 1
ATOM 1432 O O . MET A 1 184 ? 8.842 -15.500 1.872 1.00 78.88 184 MET A O 1
ATOM 1436 N N . SER A 1 185 ? 8.006 -14.542 3.727 1.00 86.00 185 SER A N 1
ATOM 1437 C CA . SER A 1 185 ? 7.613 -15.824 4.294 1.00 86.00 185 SER A CA 1
ATOM 1438 C C . SER A 1 185 ? 6.516 -16.476 3.445 1.00 86.00 185 SER A C 1
ATOM 1440 O O . SER A 1 185 ? 5.703 -15.813 2.789 1.00 86.00 185 SER A O 1
ATOM 1442 N N . LYS A 1 186 ? 6.429 -17.809 3.498 1.00 89.25 186 LYS A N 1
ATOM 1443 C CA . LYS A 1 186 ? 5.324 -18.549 2.866 1.00 89.25 186 LYS A CA 1
ATOM 1444 C C . LYS A 1 186 ? 3.958 -18.105 3.393 1.00 89.25 186 LYS A C 1
ATOM 1446 O O . LYS A 1 186 ? 2.985 -18.115 2.642 1.00 89.25 186 LYS A O 1
ATOM 1451 N N . ALA A 1 187 ? 3.880 -17.715 4.667 1.00 89.38 187 ALA A N 1
ATOM 1452 C CA . ALA A 1 187 ? 2.658 -17.196 5.266 1.00 89.38 187 ALA A CA 1
ATOM 1453 C C . ALA A 1 187 ? 2.279 -15.843 4.646 1.00 89.38 187 ALA A C 1
ATOM 1455 O O . ALA A 1 187 ? 1.164 -15.707 4.148 1.00 89.38 187 ALA A O 1
ATOM 1456 N N . GLY A 1 188 ? 3.217 -14.898 4.563 1.00 88.38 188 GLY A N 1
ATOM 1457 C CA . GLY A 1 188 ? 3.012 -13.605 3.911 1.00 88.38 188 GLY A CA 1
ATOM 1458 C C . GLY A 1 188 ? 2.589 -13.736 2.444 1.00 88.38 188 GLY A C 1
ATOM 1459 O O . GLY A 1 188 ? 1.574 -13.185 2.017 1.00 88.38 188 GLY A O 1
ATOM 1460 N N . LEU A 1 189 ? 3.287 -14.583 1.682 1.00 89.31 189 LEU A N 1
ATOM 1461 C CA . LEU A 1 189 ? 2.929 -14.916 0.299 1.00 89.31 189 LEU A CA 1
ATOM 1462 C C . LEU A 1 189 ? 1.526 -15.520 0.176 1.00 89.31 189 LEU A C 1
ATOM 1464 O O . LEU A 1 189 ? 0.796 -15.201 -0.765 1.00 89.31 189 LEU A O 1
ATOM 1468 N N . ARG A 1 190 ? 1.129 -16.385 1.115 1.00 91.38 190 ARG A N 1
ATOM 1469 C CA . ARG A 1 190 ? -0.223 -16.948 1.156 1.00 91.38 190 ARG A CA 1
ATOM 1470 C C . ARG A 1 190 ? -1.259 -15.861 1.416 1.00 91.38 190 ARG A C 1
ATOM 1472 O O . ARG A 1 190 ? -2.274 -15.834 0.721 1.00 91.38 190 ARG A O 1
ATOM 1479 N N . GLU A 1 191 ? -1.011 -14.960 2.362 1.00 92.19 191 GLU A N 1
ATOM 1480 C CA . GLU A 1 191 ? -1.926 -13.860 2.682 1.00 92.19 191 GLU A CA 1
ATOM 1481 C C . GLU A 1 191 ? -2.148 -12.940 1.473 1.00 92.19 191 GLU A C 1
ATOM 1483 O O . GLU A 1 191 ? -3.297 -12.576 1.202 1.00 92.19 191 GLU A O 1
ATOM 1488 N N . LEU A 1 192 ? -1.081 -12.644 0.714 1.00 89.75 192 LEU A N 1
ATOM 1489 C CA . LEU A 1 192 ? -1.120 -11.829 -0.506 1.00 89.75 192 LEU A CA 1
ATOM 1490 C C . LEU A 1 192 ? -1.916 -12.482 -1.642 1.00 89.75 192 LEU A C 1
ATOM 1492 O O . LEU A 1 192 ? -2.681 -11.803 -2.326 1.00 89.75 192 LEU A O 1
ATOM 1496 N N . LYS A 1 193 ? -1.744 -13.794 -1.847 1.00 89.88 193 LYS A N 1
ATOM 1497 C CA . LYS A 1 193 ? -2.377 -14.541 -2.949 1.00 89.88 193 LYS A CA 1
ATOM 1498 C C . LYS A 1 193 ? -3.801 -14.997 -2.642 1.00 89.88 193 LYS A C 1
ATOM 1500 O O . LYS A 1 193 ? -4.539 -15.338 -3.565 1.00 89.88 193 LYS A O 1
ATOM 1505 N N . THR A 1 194 ? -4.187 -15.045 -1.368 1.00 89.94 194 THR A N 1
ATOM 1506 C CA . THR A 1 194 ? -5.513 -15.522 -0.962 1.00 89.94 194 THR A CA 1
ATOM 1507 C C . THR A 1 194 ? -6.590 -14.546 -1.445 1.00 89.94 194 THR A C 1
ATOM 1509 O O . THR A 1 194 ? -6.562 -13.374 -1.057 1.00 89.94 194 THR A O 1
ATOM 1512 N N . PRO A 1 195 ? -7.568 -14.992 -2.258 1.00 88.00 195 PRO A N 1
ATOM 1513 C CA . PRO A 1 195 ? -8.688 -14.148 -2.658 1.00 88.00 195 PRO A CA 1
ATOM 1514 C C . PRO A 1 195 ? -9.482 -13.688 -1.432 1.00 88.00 195 PRO A C 1
ATOM 1516 O O . PRO A 1 195 ? -9.945 -14.511 -0.645 1.00 88.00 195 PRO A O 1
ATOM 1519 N N . ARG A 1 196 ? -9.664 -12.373 -1.273 1.00 85.06 196 ARG A N 1
ATOM 1520 C CA . ARG A 1 196 ? -10.394 -11.783 -0.130 1.00 85.06 196 ARG A CA 1
ATOM 1521 C C . ARG A 1 196 ? -11.813 -11.369 -0.480 1.00 85.06 196 ARG A C 1
ATOM 1523 O O . ARG A 1 196 ? -12.614 -11.077 0.404 1.00 85.06 196 ARG A O 1
ATOM 1530 N N . MET A 1 197 ? -12.120 -11.287 -1.771 1.00 82.75 197 MET A N 1
ATOM 1531 C CA . MET A 1 197 ? -13.419 -10.850 -2.258 1.00 82.75 197 MET A CA 1
ATOM 1532 C C . MET A 1 197 ? -13.764 -11.505 -3.588 1.00 82.75 197 MET A C 1
ATOM 1534 O O . MET A 1 197 ? -12.919 -11.626 -4.478 1.00 82.75 197 MET A O 1
ATOM 1538 N N . LEU A 1 198 ? -15.053 -11.798 -3.730 1.00 78.56 198 LEU A N 1
ATOM 1539 C CA . LEU A 1 198 ? -15.715 -12.025 -5.005 1.00 78.56 198 LEU A CA 1
ATOM 1540 C C . LEU A 1 198 ? -16.439 -10.733 -5.375 1.00 78.56 198 LEU A C 1
ATOM 1542 O O . LEU A 1 198 ? -17.266 -10.240 -4.606 1.00 78.56 198 LEU A O 1
ATOM 1546 N N . THR A 1 199 ? -16.128 -10.158 -6.531 1.00 68.25 199 THR A N 1
ATOM 1547 C CA . THR A 1 199 ? -16.809 -8.957 -7.019 1.00 68.25 199 THR A CA 1
ATOM 1548 C C . THR A 1 199 ? -17.315 -9.172 -8.434 1.00 68.25 199 THR A C 1
ATOM 1550 O O . THR A 1 199 ? -16.635 -9.750 -9.277 1.00 68.25 199 THR A O 1
ATOM 1553 N N . ALA A 1 200 ? -18.511 -8.669 -8.723 1.00 62.84 200 ALA A N 1
ATOM 1554 C CA . ALA A 1 200 ? -18.945 -8.498 -10.102 1.00 62.84 200 ALA A CA 1
ATOM 1555 C C . ALA A 1 200 ? -18.230 -7.260 -10.673 1.00 62.84 200 ALA A C 1
ATOM 1557 O O . ALA A 1 200 ? -18.370 -6.158 -10.132 1.00 62.84 200 ALA A O 1
ATOM 1558 N N . LEU A 1 201 ? -17.420 -7.425 -11.722 1.00 57.03 201 LEU A N 1
ATOM 1559 C CA . LEU A 1 201 ? -16.705 -6.326 -12.388 1.00 57.03 201 LEU A CA 1
ATOM 1560 C C . LEU A 1 201 ? -17.663 -5.511 -13.267 1.00 57.03 201 LEU A C 1
ATOM 1562 O O . LEU A 1 201 ? -17.595 -5.574 -14.488 1.00 57.03 201 LEU A O 1
ATOM 1566 N N . HIS A 1 202 ? -18.547 -4.723 -12.643 1.00 53.91 202 HIS A N 1
ATOM 1567 C CA . HIS A 1 202 ? -19.632 -4.009 -13.333 1.00 53.91 202 HIS A CA 1
ATOM 1568 C C . HIS A 1 202 ? -20.595 -4.985 -14.053 1.00 53.91 202 HIS A C 1
ATOM 1570 O O . HIS A 1 202 ? -20.205 -6.086 -14.435 1.00 53.91 202 HIS A O 1
ATOM 1576 N N . PRO A 1 203 ? -21.875 -4.648 -14.265 1.00 49.31 203 PRO A N 1
ATOM 1577 C CA . PRO A 1 203 ? -22.759 -5.517 -15.029 1.00 49.31 203 PRO A CA 1
ATOM 1578 C C . PRO A 1 203 ? -22.443 -5.346 -16.522 1.00 49.31 203 PRO A C 1
ATOM 1580 O O . PRO A 1 203 ? -23.198 -4.735 -17.268 1.00 49.31 203 PRO A O 1
ATOM 1583 N N . ARG A 1 204 ? -21.286 -5.831 -16.980 1.00 49.44 204 ARG A N 1
ATOM 1584 C CA . ARG A 1 204 ? -21.132 -6.184 -18.390 1.00 49.44 204 ARG A CA 1
ATOM 1585 C C . ARG A 1 204 ? -21.758 -7.566 -18.528 1.00 49.44 204 ARG A C 1
ATOM 1587 O O . ARG A 1 204 ? -21.325 -8.504 -17.864 1.00 49.44 204 ARG A O 1
ATOM 1594 N N . SER A 1 205 ? -22.821 -7.684 -19.317 1.00 52.66 205 SER A N 1
ATOM 1595 C CA . SER A 1 205 ? -23.448 -8.980 -19.574 1.00 52.66 205 SER A CA 1
ATOM 1596 C C . SER A 1 205 ? -22.378 -9.983 -20.027 1.00 52.66 205 SER A C 1
ATOM 1598 O O . SER A 1 205 ? -21.521 -9.638 -20.838 1.00 52.66 205 SER A O 1
ATOM 1600 N N . PHE A 1 206 ? -22.435 -11.207 -19.496 1.00 52.78 206 PHE A N 1
ATOM 1601 C CA . PHE A 1 206 ? -21.580 -12.353 -19.857 1.00 52.78 206 PHE A CA 1
ATOM 1602 C C . PHE A 1 206 ? -20.130 -12.388 -19.334 1.00 52.78 206 PHE A C 1
ATOM 1604 O O . PHE A 1 206 ? -19.391 -13.296 -19.706 1.00 52.78 206 PHE A O 1
ATOM 1611 N N . VAL A 1 207 ? -19.711 -11.496 -18.430 1.00 52.12 207 VAL A N 1
ATOM 1612 C CA . VAL A 1 207 ? -18.468 -11.686 -17.651 1.00 52.12 207 VAL A CA 1
ATOM 1613 C C . VAL A 1 207 ? -18.831 -12.137 -16.239 1.00 52.12 207 VAL A C 1
ATOM 1615 O O . VAL A 1 207 ? -19.548 -11.440 -15.526 1.00 52.12 207 VAL A O 1
ATOM 1618 N N . GLY A 1 208 ? -18.395 -13.341 -15.861 1.00 56.28 208 GLY A N 1
ATOM 1619 C CA . GLY A 1 208 ? -18.630 -13.912 -14.533 1.00 56.28 208 GLY A CA 1
ATOM 1620 C C . GLY A 1 208 ? -17.978 -13.109 -13.397 1.00 56.28 208 GLY A C 1
ATOM 1621 O O . GLY A 1 208 ? -17.425 -12.027 -13.595 1.00 56.28 208 GLY A O 1
ATOM 1622 N N . TYR A 1 209 ? -18.035 -13.646 -12.179 1.00 60.25 209 TYR A N 1
ATOM 1623 C CA . TYR A 1 209 ? -17.389 -13.028 -11.019 1.00 60.25 209 TYR A CA 1
ATOM 1624 C C . TYR A 1 209 ? -15.868 -12.939 -11.196 1.00 60.25 209 TYR A C 1
ATOM 1626 O O . TYR A 1 209 ? -15.239 -13.845 -11.739 1.00 60.25 209 TYR A O 1
ATOM 1634 N N . ALA A 1 210 ? -15.280 -11.856 -10.689 1.00 59.56 210 ALA A N 1
ATOM 1635 C CA . ALA A 1 210 ? -13.841 -11.679 -10.597 1.00 59.56 210 ALA A CA 1
ATOM 1636 C C . ALA A 1 210 ? -13.382 -11.808 -9.142 1.00 59.56 210 ALA A C 1
ATOM 1638 O O . ALA A 1 210 ? -14.013 -11.280 -8.220 1.00 59.56 210 ALA A O 1
ATOM 1639 N N . ASN A 1 211 ? -12.253 -12.487 -8.958 1.00 68.06 211 ASN A N 1
ATOM 1640 C CA . ASN A 1 211 ? -11.588 -12.625 -7.668 1.00 68.06 211 ASN A CA 1
ATOM 1641 C C . ASN A 1 211 ? -10.567 -11.494 -7.512 1.00 68.06 211 ASN A C 1
ATOM 1643 O O . ASN A 1 211 ? -9.832 -11.200 -8.453 1.00 68.06 211 ASN A O 1
ATOM 1647 N N . TYR A 1 212 ? -10.505 -10.875 -6.333 1.00 69.88 212 TYR A N 1
ATOM 1648 C CA . TYR A 1 212 ? -9.513 -9.842 -6.015 1.00 69.88 212 TYR A CA 1
ATOM 1649 C C . TYR A 1 212 ? -8.724 -10.235 -4.756 1.00 69.88 212 TYR A C 1
ATOM 1651 O O . TYR A 1 212 ? -9.315 -10.619 -3.739 1.00 69.88 212 TYR A O 1
ATOM 1659 N N . ALA A 1 213 ? -7.395 -10.149 -4.845 1.00 76.00 213 ALA A N 1
ATOM 1660 C CA . ALA A 1 213 ? -6.435 -10.421 -3.770 1.00 76.00 213 ALA A CA 1
ATOM 1661 C C . ALA A 1 213 ? -5.734 -9.116 -3.323 1.00 76.00 213 ALA A C 1
ATOM 1663 O O . ALA A 1 213 ? -6.179 -8.027 -3.684 1.00 76.00 213 ALA A O 1
ATOM 1664 N N . LEU A 1 214 ? -4.682 -9.179 -2.500 1.00 75.31 214 LEU A N 1
ATOM 1665 C CA . LEU A 1 214 ? -4.010 -7.979 -1.980 1.00 75.31 214 LEU A CA 1
ATOM 1666 C C . LEU A 1 214 ? -2.960 -7.453 -2.978 1.00 75.31 214 LEU A C 1
ATOM 1668 O O . LEU A 1 214 ? -1.768 -7.694 -2.807 1.00 75.31 214 LEU A O 1
ATOM 1672 N N . GLY A 1 215 ? -3.401 -6.724 -4.011 1.00 54.00 215 GLY A N 1
ATOM 1673 C CA . GLY A 1 215 ? -2.509 -6.099 -5.006 1.00 54.00 215 GLY A CA 1
ATOM 1674 C C . GLY A 1 215 ? -2.880 -6.397 -6.444 1.00 54.00 215 GLY A C 1
ATOM 1675 O O . GLY A 1 215 ? -2.885 -7.591 -6.805 1.00 54.00 215 GLY A O 1
#

pLDDT: mean 75.4, std 17.78, range [31.62, 95.5]

Foldseek 3Di:
DPDPDDDDLFDWDKPFCVLQLVLLQLLLLLVVPCVLVVQRDQQRQLCVQQVQQADAPDPCLNHGCGNVLLLQQQSQFAAPLVVWDQAQSVLRNCNNVGDRNDHGRPAHHDYLNSQLSSQVSSCVSVVHQLQDQVVCVSVCVQPDQPPNQNDDRPRTRHRRGIGIDGPVSVVVVVCCLVVVDPDGHVVSSCQQPDFPDWHDPPPPDPDHIDTDGRD

Radius of gyration: 17.31 Å; chains: 1; bounding box: 42×38×46 Å

Secondary structure (DSSP, 8-state):
----SPP-TT--EE-TTHHHHHHHHHHHHHHH-HHHHTT--TTSBHHHHHTTT---SSHHHHHH-BHHHHHTT-SS----TT---SSHHHHHHGGGGSPPSS-TTSS----HHHHHHHHHHHHHHHSS-TTSTTTHHHHHTTT------B----TTT-TTS--EE-HHHHHHHHHHHHHT-TTS-HHHHHHHHS--EEE--S--TT---EEE---